Protein AF-0000000066893709 (afdb_homodimer)

Foldseek 3Di:
DQPPVLLFQDPVLLVVLVVVLVVLVLLLCQLQVPPCCPPPHVNVVVNVLLNLLCLFQVLSVDNPRPLSNVVSVVSVVLSVLSVVLNVCRPPNSLVSLVSSLVSLVVLQVSLVVVVVCQPCHDPPDDHRGNPPDDPVSCCPSPVVVSVCSNVVSVVSNVVSVCVNVDPPSVD/DLPPVLLFQDPVLLVVLVVVLVVLVLLLCQLQVPPQCPPPHVNVVVNVLLNLLCLFQVLSNDNPRPLSNVVSVVSVVLSVLSVVLSVCRPPNSLVSLVSLLVSLVVLQVSLVVVVVCQPCHDPPDDHRGNPPDDPVSCCVSPVVVSVCSNVVSVVSNVVSVCVNVDPPSVD

Secondary structure (DSSP, 8-state):
---GGGTSPPHHHHHHHHHHHHHHHHHHHHHHSTTTTSTTSTTTTTTHHHHHHHTTBHHHH-TT-HHHHHHHHHHHHHHHHHHHHHHHTTT-HHHHHHHHHHHHHHHHHHHHHHHHTTSSPPTTPPP-B-TT--HHHIIIIIIHHHHHHHHHHHHHHHHHHHHHH-GGGG-/---GGGTSPPHHHHHHHHHHHHHHHHHHHHHHSTTTTSTTSTTTTTTHHHHHHHTTBHHHH-TT-HHHHHHHHHHHHHHHHHHHHHHHTTT-HHHHHHHHHHHHHHHHHHHHHHHHTTSSPPTTPPP-B-TT--HHHIIIIIIHHHHHHHHHHHHHHHHHHHHHH-SGGG-

Nearest PDB structures (foldseek):
  6wvf-assembly1_A  TM=4.521E-01  e=4.539E+00  Aequorea victoria
  4wpc-assembly1_A  TM=2.986E-01  e=6.704E+00  Saccharomyces cerevisiae S288C

Structure (mmCIF, N/CA/C/O backbone):
data_AF-0000000066893709-model_v1
#
loop_
_entity.id
_entity.type
_entity.pdbx_description
1 polymer 'EXPERA domain-containing protein'
#
loop_
_atom_site.group_PDB
_atom_site.id
_atom_site.type_symbol
_atom_site.label_atom_id
_atom_site.label_alt_id
_atom_site.label_comp_id
_atom_site.label_asym_id
_atom_site.label_entity_id
_atom_site.label_seq_id
_atom_site.pdbx_PDB_ins_code
_atom_site.Cartn_x
_atom_site.Cartn_y
_atom_site.Cartn_z
_atom_site.occupancy
_atom_site.B_iso_or_equiv
_atom_site.auth_seq_id
_atom_site.auth_comp_id
_atom_site.auth_asym_id
_atom_site.auth_atom_id
_atom_site.pdbx_PDB_model_num
ATOM 1 N N . MET A 1 1 ? 13.742 34.656 20.625 1 26.11 1 MET A N 1
ATOM 2 C CA . MET A 1 1 ? 14.453 33.688 19.812 1 26.11 1 MET A CA 1
ATOM 3 C C . MET A 1 1 ? 13.594 32.438 19.578 1 26.11 1 MET A C 1
ATOM 5 O O . MET A 1 1 ? 13.5 31.578 20.438 1 26.11 1 MET A O 1
ATOM 9 N N . HIS A 1 2 ? 12.391 32.406 19.234 1 35.28 2 HIS A N 1
ATOM 10 C CA . HIS A 1 2 ? 11.352 31.422 18.953 1 35.28 2 HIS A CA 1
ATOM 11 C C . HIS A 1 2 ? 11.914 30.25 18.172 1 35.28 2 HIS A C 1
ATOM 13 O O . HIS A 1 2 ? 12.641 30.438 17.188 1 35.28 2 HIS A O 1
ATOM 19 N N . ASN A 1 3 ? 12.203 29.078 18.75 1 36.94 3 ASN A N 1
ATOM 20 C CA . ASN A 1 3 ? 13.102 27.984 18.422 1 36.94 3 ASN A CA 1
ATOM 21 C C . ASN A 1 3 ? 12.914 27.547 16.969 1 36.94 3 ASN A C 1
ATOM 23 O O . ASN A 1 3 ? 11.914 26.922 16.625 1 36.94 3 ASN A O 1
ATOM 27 N N . GLN A 1 4 ? 13.289 28.25 15.961 1 43.28 4 GLN A N 1
ATOM 28 C CA . GLN A 1 4 ? 13.523 28.031 14.539 1 43.28 4 GLN A CA 1
ATOM 29 C C . GLN A 1 4 ? 13.766 26.547 14.242 1 43.28 4 GLN A C 1
ATOM 31 O O . GLN A 1 4 ? 13.648 26.109 13.094 1 43.28 4 GLN A O 1
ATOM 36 N N . ASN A 1 5 ? 14.414 25.875 15.133 1 47.09 5 ASN A N 1
ATOM 37 C CA . ASN A 1 5 ? 14.859 24.484 15.062 1 47.09 5 ASN A CA 1
ATOM 38 C C . ASN A 1 5 ? 13.688 23.531 14.883 1 47.09 5 ASN A C 1
ATOM 40 O O . ASN A 1 5 ? 13.836 22.453 14.289 1 47.09 5 ASN A O 1
ATOM 44 N N . ASN A 1 6 ? 12.469 23.906 15.516 1 53.34 6 ASN A N 1
ATOM 45 C CA . ASN A 1 6 ? 11.281 23.062 15.508 1 53.34 6 ASN A CA 1
ATOM 46 C C . ASN A 1 6 ? 10.594 23.062 14.141 1 53.34 6 ASN A C 1
ATOM 48 O O . ASN A 1 6 ? 9.711 22.25 13.883 1 53.34 6 ASN A O 1
ATOM 52 N N . LEU A 1 7 ? 10.93 24.031 13.281 1 61.47 7 LEU A N 1
ATOM 53 C CA . LEU A 1 7 ? 10.25 24.203 12 1 61.47 7 LEU A CA 1
ATOM 54 C C . LEU A 1 7 ? 10.875 23.312 10.93 1 61.47 7 LEU A C 1
ATOM 56 O O . LEU A 1 7 ? 10.195 22.875 10.008 1 61.47 7 LEU A O 1
ATOM 60 N N . SER A 1 8 ? 12.094 22.953 11.266 1 81 8 SER A N 1
ATOM 61 C CA . SER A 1 8 ? 12.781 22.219 10.203 1 81 8 SER A CA 1
ATOM 62 C C . SER A 1 8 ? 12.617 20.719 10.383 1 81 8 SER A C 1
ATOM 64 O O . SER A 1 8 ? 12.336 20.25 11.484 1 81 8 SER A O 1
ATOM 66 N N . MET A 1 9 ? 12.586 19.969 9.305 1 91.94 9 MET A N 1
ATOM 67 C CA . MET A 1 9 ? 12.578 18.516 9.32 1 91.94 9 MET A CA 1
ATOM 68 C C . MET A 1 9 ? 13.758 17.969 10.117 1 91.94 9 MET A C 1
ATOM 70 O O . MET A 1 9 ? 14.906 18.375 9.898 1 91.94 9 MET A O 1
ATOM 74 N N . PRO A 1 10 ? 13.453 17.172 11.156 1 94.5 10 PRO A N 1
ATOM 75 C CA . PRO A 1 10 ? 14.555 16.578 11.914 1 94.5 10 PRO A CA 1
ATOM 76 C C . PRO A 1 10 ? 15.625 15.953 11.016 1 94.5 10 PRO A C 1
ATOM 78 O O . PRO A 1 10 ? 15.305 15.367 9.984 1 94.5 10 PRO A O 1
ATOM 81 N N . ARG A 1 11 ? 16.828 16.047 11.5 1 95.88 11 ARG A N 1
ATOM 82 C CA . ARG A 1 11 ? 17.969 15.617 10.695 1 95.88 11 ARG A CA 1
ATOM 83 C C . ARG A 1 11 ? 17.906 14.117 10.43 1 95.88 11 ARG A C 1
ATOM 85 O O . ARG A 1 11 ? 18.25 13.664 9.336 1 95.88 11 ARG A O 1
ATOM 92 N N . TRP A 1 12 ? 17.578 13.32 11.375 1 97.88 12 TRP A N 1
ATOM 93 C CA . TRP A 1 12 ? 17.578 11.867 11.203 1 97.88 12 TRP A CA 1
ATOM 94 C C . TRP A 1 12 ? 16.562 11.453 10.148 1 97.88 12 TRP A C 1
ATOM 96 O O . TRP A 1 12 ? 16.766 10.477 9.422 1 97.88 12 TRP A O 1
ATOM 106 N N . ILE A 1 13 ? 15.5 12.195 10.062 1 98.5 13 ILE A N 1
ATOM 107 C CA . ILE A 1 13 ? 14.484 11.914 9.055 1 98.5 13 ILE A CA 1
ATOM 108 C C . ILE A 1 13 ? 15.023 12.273 7.668 1 98.5 13 ILE A C 1
ATOM 110 O O . ILE A 1 13 ? 14.82 11.531 6.703 1 98.5 13 ILE A O 1
ATOM 114 N N . GLN A 1 14 ? 15.688 13.391 7.598 1 98.19 14 GLN A N 1
ATOM 115 C CA . GLN A 1 14 ? 16.297 13.773 6.328 1 98.19 14 GLN A CA 1
ATOM 116 C C . GLN A 1 14 ? 17.297 12.719 5.863 1 98.19 14 GLN A C 1
ATOM 118 O O . GLN A 1 14 ? 17.328 12.352 4.688 1 98.19 14 GLN A O 1
ATOM 123 N N . ASN A 1 15 ? 18.094 12.273 6.777 1 98.44 15 ASN A N 1
ATOM 124 C CA . ASN A 1 15 ? 19.062 11.242 6.441 1 98.44 15 ASN A CA 1
ATOM 125 C C . ASN A 1 15 ? 18.375 9.945 6.027 1 98.44 15 ASN A C 1
ATOM 127 O O . ASN A 1 15 ? 18.828 9.266 5.098 1 98.44 15 ASN A O 1
ATOM 131 N N . TRP A 1 16 ? 17.344 9.609 6.688 1 98.56 16 TRP A N 1
ATOM 132 C CA . TRP A 1 16 ? 16.578 8.43 6.312 1 98.56 16 TRP A CA 1
ATOM 133 C C . TRP A 1 16 ? 16.062 8.547 4.883 1 98.56 16 TRP A C 1
ATOM 135 O O . TRP A 1 16 ? 16.141 7.598 4.105 1 98.56 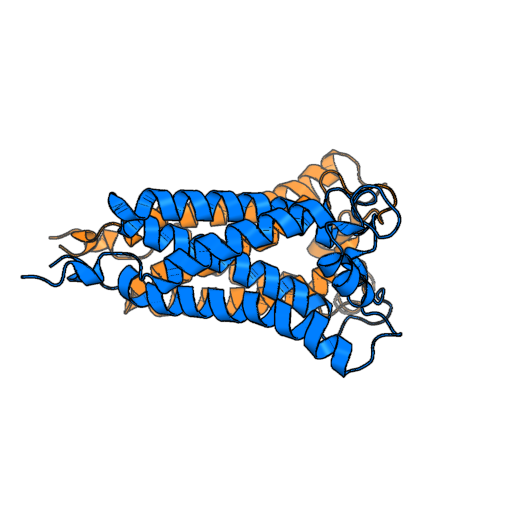16 TRP A O 1
ATOM 145 N N . LEU A 1 17 ? 15.516 9.711 4.535 1 98.62 17 LEU A N 1
ATOM 146 C CA . LEU A 1 17 ? 14.984 9.922 3.193 1 98.62 17 LEU A CA 1
ATOM 147 C C . LEU A 1 17 ? 16.078 9.758 2.146 1 98.62 17 LEU A C 1
ATOM 149 O O . LEU A 1 17 ? 15.852 9.172 1.087 1 98.62 17 LEU A O 1
ATOM 153 N N . LYS A 1 18 ? 17.25 10.234 2.473 1 98.56 18 LYS A N 1
ATOM 154 C CA . LYS A 1 18 ? 18.359 10.094 1.538 1 98.56 18 LYS A CA 1
ATOM 155 C C . LYS A 1 18 ? 18.766 8.633 1.377 1 98.56 18 LYS A C 1
ATOM 157 O O . LYS A 1 18 ? 18.891 8.133 0.255 1 98.56 18 LYS A O 1
ATOM 162 N N . ILE A 1 19 ? 18.953 7.98 2.451 1 98.44 19 ILE A N 1
ATOM 163 C CA . ILE A 1 19 ? 19.422 6.598 2.459 1 98.44 19 ILE A CA 1
ATOM 164 C C . ILE A 1 19 ? 18.391 5.699 1.783 1 98.44 19 ILE A C 1
ATOM 166 O O . ILE A 1 19 ? 18.734 4.875 0.932 1 98.44 19 ILE A O 1
ATOM 170 N N . THR A 1 20 ? 17.156 5.852 2.139 1 98.19 20 THR A N 1
ATOM 171 C CA . THR A 1 20 ? 16.109 5 1.581 1 98.19 20 THR A CA 1
ATOM 172 C C . THR A 1 20 ? 15.953 5.25 0.085 1 98.19 20 THR A C 1
ATOM 174 O O . THR A 1 20 ? 15.633 4.336 -0.673 1 98.19 20 THR A O 1
ATOM 177 N N . THR A 1 21 ? 16.156 6.465 -0.338 1 98.62 21 THR A N 1
ATOM 178 C CA . THR A 1 21 ? 16.094 6.781 -1.76 1 98.62 21 THR A CA 1
ATOM 179 C C . THR A 1 21 ? 17.125 5.98 -2.547 1 98.62 21 THR A C 1
ATOM 181 O O . THR A 1 21 ? 16.797 5.348 -3.553 1 98.62 21 THR A O 1
ATOM 184 N N . VAL A 1 22 ? 18.297 5.91 -2.006 1 98.19 22 VAL A N 1
ATOM 185 C CA . VAL A 1 22 ? 19.375 5.195 -2.682 1 98.19 22 VAL A CA 1
ATOM 186 C C . VAL A 1 22 ? 19.094 3.693 -2.662 1 98.19 22 VAL A C 1
ATOM 188 O O . VAL A 1 22 ? 19.188 3.025 -3.695 1 98.19 22 VAL A O 1
ATOM 191 N N . ILE A 1 23 ? 18.719 3.191 -1.566 1 97.81 23 ILE A N 1
ATOM 192 C CA . ILE A 1 23 ? 18.469 1.761 -1.421 1 97.81 23 ILE A CA 1
ATOM 193 C C . ILE A 1 23 ? 17.297 1.346 -2.307 1 97.81 23 ILE A C 1
ATOM 195 O O . ILE A 1 23 ? 17.344 0.298 -2.957 1 97.81 23 ILE A O 1
ATOM 199 N N . CYS A 1 24 ? 16.266 2.162 -2.35 1 98 24 CYS A N 1
ATOM 200 C CA . CYS A 1 24 ? 15.094 1.834 -3.137 1 98 24 CYS A CA 1
ATOM 201 C C . CYS A 1 24 ? 15.391 1.906 -4.629 1 98 24 CYS A C 1
ATOM 203 O O . CYS A 1 24 ? 14.82 1.154 -5.418 1 98 24 CYS A O 1
ATOM 205 N N . ILE A 1 25 ? 16.297 2.773 -5.023 1 98.19 25 ILE A N 1
ATOM 206 C CA . ILE A 1 25 ? 16.734 2.799 -6.418 1 98.19 25 ILE A CA 1
ATOM 207 C C . ILE A 1 25 ? 17.375 1.461 -6.785 1 98.19 25 ILE A C 1
ATOM 209 O O . ILE A 1 25 ? 17.062 0.887 -7.832 1 98.19 25 ILE A O 1
ATOM 213 N N . LEU A 1 26 ? 18.172 0.944 -5.926 1 97.69 26 LEU A N 1
ATOM 214 C CA . LEU A 1 26 ? 18.828 -0.334 -6.164 1 97.69 26 LEU A CA 1
ATOM 215 C C . LEU A 1 26 ? 17.828 -1.48 -6.137 1 97.69 26 LEU A C 1
ATOM 217 O O . LEU A 1 26 ? 17.906 -2.408 -6.941 1 97.69 26 LEU A O 1
ATOM 221 N N . ASP A 1 27 ? 16.922 -1.371 -5.27 1 97.69 27 ASP A N 1
ATOM 222 C CA . ASP A 1 27 ? 15.898 -2.4 -5.16 1 97.69 27 ASP A CA 1
ATOM 223 C C . ASP A 1 27 ? 15.039 -2.457 -6.422 1 97.69 27 ASP A C 1
ATOM 225 O O . ASP A 1 27 ? 14.773 -3.537 -6.953 1 97.69 27 ASP A O 1
ATOM 229 N N . VAL A 1 28 ? 14.656 -1.285 -6.863 1 97.56 28 VAL A N 1
ATOM 230 C CA . VAL A 1 28 ? 13.859 -1.195 -8.086 1 97.56 28 VAL A CA 1
ATOM 231 C C . VAL A 1 28 ? 14.656 -1.743 -9.266 1 97.56 28 VAL A C 1
ATOM 233 O O . VAL A 1 28 ? 14.133 -2.508 -10.078 1 97.56 28 VAL A O 1
ATOM 236 N N . GLY A 1 29 ? 15.914 -1.378 -9.359 1 97 29 GLY A N 1
ATOM 237 C CA . GLY A 1 29 ? 16.766 -1.914 -10.414 1 97 29 GLY A CA 1
ATOM 238 C C . GLY A 1 29 ? 16.844 -3.43 -10.406 1 97 29 GLY A C 1
ATOM 239 O O . GLY A 1 29 ? 16.719 -4.066 -11.453 1 97 29 GLY A O 1
ATOM 240 N N . TYR A 1 30 ? 16.938 -3.971 -9.25 1 97.56 30 TYR A N 1
ATOM 241 C CA . TYR A 1 30 ? 17.062 -5.422 -9.141 1 97.56 30 TYR A CA 1
ATOM 242 C C . TYR A 1 30 ? 15.789 -6.105 -9.641 1 97.56 30 TYR A C 1
ATOM 244 O O . TYR A 1 30 ? 15.859 -7.016 -10.469 1 97.56 30 TYR A O 1
ATOM 252 N N . THR A 1 31 ? 14.641 -5.66 -9.188 1 95.69 31 THR A N 1
ATOM 253 C CA . THR A 1 31 ? 13.398 -6.375 -9.438 1 95.69 31 THR A CA 1
ATOM 254 C C . THR A 1 31 ? 12.898 -6.109 -10.859 1 95.69 31 THR A C 1
ATOM 256 O O . THR A 1 31 ? 12.297 -6.988 -11.484 1 95.69 31 THR A O 1
ATOM 259 N N . MET A 1 32 ? 13.188 -4.973 -11.453 1 93.81 32 MET A N 1
ATOM 260 C CA . MET A 1 32 ? 12.578 -4.621 -12.734 1 93.81 32 MET A CA 1
ATOM 261 C C . MET A 1 32 ? 13.508 -4.98 -13.898 1 93.81 32 MET A C 1
ATOM 263 O O . MET A 1 32 ? 13.07 -5.062 -15.047 1 93.81 32 MET A O 1
ATOM 267 N N . LEU A 1 33 ? 14.789 -5.234 -13.617 1 95.06 33 LEU A N 1
ATOM 268 C CA . LEU A 1 33 ? 15.727 -5.543 -14.688 1 95.06 33 LEU A CA 1
ATOM 269 C C . LEU A 1 33 ? 16.062 -7.031 -14.703 1 95.06 33 LEU A C 1
ATOM 271 O O . LEU A 1 33 ? 16.969 -7.457 -15.414 1 95.06 33 LEU A O 1
ATOM 275 N N . ARG A 1 34 ? 15.391 -7.836 -13.953 1 95.19 34 ARG A N 1
ATOM 276 C CA . ARG A 1 34 ? 15.578 -9.281 -14.031 1 95.19 34 ARG A CA 1
ATOM 277 C C . ARG A 1 34 ? 15.344 -9.789 -15.453 1 95.19 34 ARG A C 1
ATOM 279 O O . ARG A 1 34 ? 14.516 -9.242 -16.188 1 95.19 34 ARG A O 1
ATOM 286 N N . PRO A 1 35 ? 16.047 -10.695 -15.906 1 95.56 35 PRO A N 1
ATOM 287 C CA . PRO A 1 35 ? 17 -11.555 -15.195 1 95.56 35 PRO A CA 1
ATOM 288 C C . PRO A 1 35 ? 18.422 -11.008 -15.234 1 95.56 35 PRO A C 1
ATOM 290 O O . PRO A 1 35 ? 19.344 -11.664 -14.75 1 95.56 35 PRO A O 1
ATOM 293 N N . TYR A 1 36 ? 18.641 -9.836 -15.766 1 96.94 36 TYR A N 1
ATOM 294 C CA . TYR A 1 36 ? 20 -9.297 -15.914 1 96.94 36 TYR A CA 1
ATOM 295 C C . TYR A 1 36 ? 20.672 -9.125 -14.555 1 96.94 36 TYR A C 1
ATOM 297 O O . TYR A 1 36 ? 21.891 -9.148 -14.461 1 96.94 36 TYR A O 1
ATOM 305 N N . THR A 1 37 ? 19.875 -9.016 -13.477 1 97.5 37 THR A N 1
ATOM 306 C CA . THR A 1 37 ? 20.406 -8.734 -12.148 1 97.5 37 THR A CA 1
ATOM 307 C C . THR A 1 37 ? 20.594 -10.023 -11.359 1 97.5 37 THR A C 1
ATOM 309 O O . THR A 1 37 ? 21.188 -10.016 -10.281 1 97.5 37 THR A O 1
ATOM 312 N N . LEU A 1 38 ? 20.094 -11.109 -11.867 1 97.69 38 LEU A N 1
ATOM 313 C CA . LEU A 1 38 ? 20.203 -12.383 -11.172 1 97.69 38 LEU A CA 1
ATOM 314 C C . LEU A 1 38 ? 21.625 -12.93 -11.273 1 97.69 38 LEU A C 1
ATOM 316 O O . LEU A 1 38 ? 22.391 -12.523 -12.148 1 97.69 38 LEU A O 1
ATOM 320 N N . ARG A 1 39 ? 21.906 -13.852 -10.367 1 95.62 39 ARG A N 1
ATOM 321 C CA . ARG A 1 39 ? 23.25 -14.453 -10.367 1 95.62 39 ARG A CA 1
ATOM 322 C C . ARG A 1 39 ? 23.547 -15.094 -11.719 1 95.62 39 ARG A C 1
ATOM 324 O O . ARG A 1 39 ? 22.703 -15.75 -12.312 1 95.62 39 ARG A O 1
ATOM 331 N N . GLY A 1 40 ? 24.828 -14.867 -12.133 1 94.94 40 GLY A N 1
ATOM 332 C CA . GLY A 1 40 ? 25.25 -15.477 -13.383 1 94.94 40 GLY A CA 1
ATOM 333 C C . GLY A 1 40 ? 24.984 -14.602 -14.594 1 94.94 40 GLY A C 1
ATOM 334 O O . GLY A 1 40 ? 25.453 -14.898 -15.695 1 94.94 40 GLY A O 1
ATOM 335 N N . ASN A 1 41 ? 24.203 -13.523 -14.438 1 96.81 41 ASN A N 1
ATOM 336 C CA . ASN A 1 41 ? 23.922 -12.625 -15.539 1 96.81 41 ASN A CA 1
ATOM 337 C C . ASN A 1 41 ? 24.75 -11.344 -15.461 1 96.81 41 ASN A C 1
ATOM 339 O O . ASN A 1 41 ? 25.609 -11.219 -14.594 1 96.81 41 ASN A O 1
ATOM 343 N N . THR A 1 42 ? 24.594 -10.445 -16.297 1 96 42 THR A N 1
ATOM 344 C CA . THR A 1 42 ? 25.453 -9.289 -16.547 1 96 42 THR A CA 1
ATOM 345 C C . THR A 1 42 ? 25.625 -8.453 -15.289 1 96 42 THR A C 1
ATOM 347 O O . THR A 1 42 ? 26.719 -7.977 -14.992 1 96 42 THR A O 1
ATOM 350 N N . LEU A 1 43 ? 24.516 -8.305 -14.516 1 96.75 43 LEU A N 1
ATOM 351 C CA . LEU A 1 43 ? 24.562 -7.41 -13.367 1 96.75 43 LEU A CA 1
ATOM 352 C C . LEU A 1 43 ? 24.516 -8.203 -12.062 1 96.75 43 LEU A C 1
ATOM 354 O O . LEU A 1 43 ? 24.328 -7.625 -10.984 1 96.75 43 LEU A O 1
ATOM 358 N N . GLY A 1 44 ? 24.672 -9.508 -12.109 1 96.12 44 GLY A N 1
ATOM 359 C CA . GLY A 1 44 ? 24.531 -10.391 -10.961 1 96.12 44 GLY A CA 1
ATOM 360 C C . GLY A 1 44 ? 25.484 -10.055 -9.828 1 96.12 44 GLY A C 1
ATOM 361 O O . GLY A 1 44 ? 25.078 -10.039 -8.664 1 96.12 44 GLY A O 1
ATOM 362 N N . LYS A 1 45 ? 26.672 -9.695 -10.164 1 95.06 45 LYS A N 1
ATOM 363 C CA . LYS A 1 45 ? 27.688 -9.414 -9.156 1 95.06 45 LYS A CA 1
ATOM 364 C C . LYS A 1 45 ? 27.406 -8.094 -8.445 1 95.06 45 LYS A C 1
ATOM 366 O O . LYS A 1 45 ? 27.625 -7.984 -7.234 1 95.06 45 LYS A O 1
ATOM 371 N N . ILE A 1 46 ? 26.906 -7.203 -9.172 1 96 46 ILE A N 1
ATOM 372 C CA . ILE A 1 46 ? 26.594 -5.895 -8.617 1 96 46 ILE A CA 1
ATOM 373 C C . ILE A 1 46 ? 25.453 -6.023 -7.602 1 96 46 ILE A C 1
ATOM 375 O O . ILE A 1 46 ? 25.453 -5.344 -6.57 1 96 46 ILE A O 1
ATOM 379 N N . TYR A 1 47 ? 24.578 -6.961 -7.852 1 97.75 47 TYR A N 1
ATOM 380 C CA . TYR A 1 47 ? 23.391 -7.105 -7.02 1 97.75 47 TYR A CA 1
ATOM 381 C C . TYR A 1 47 ? 23.484 -8.359 -6.156 1 97.75 47 TYR A C 1
ATOM 383 O O . TYR A 1 47 ? 22.469 -9.031 -5.922 1 97.75 47 TYR A O 1
ATOM 391 N N . GLU A 1 48 ? 24.656 -8.602 -5.691 1 96.75 48 GLU A N 1
ATOM 392 C CA . GLU A 1 48 ? 24.844 -9.844 -4.945 1 96.75 48 GLU A CA 1
ATOM 393 C C . GLU A 1 48 ? 24.062 -9.828 -3.641 1 96.75 48 GLU A C 1
ATOM 395 O O . GLU A 1 48 ? 23.531 -10.859 -3.225 1 96.75 48 GLU A O 1
ATOM 400 N N . LEU A 1 49 ? 23.984 -8.703 -3.031 1 95.56 49 LEU A N 1
ATOM 401 C CA . LEU A 1 49 ? 23.219 -8.609 -1.793 1 95.56 49 LEU A CA 1
ATOM 402 C C . LEU A 1 49 ? 21.75 -8.93 -2.041 1 95.56 49 LEU A C 1
ATOM 404 O O . LEU A 1 49 ? 21.125 -9.633 -1.245 1 95.56 49 LEU A O 1
ATOM 408 N N . TRP A 1 50 ? 21.188 -8.477 -3.129 1 97.12 50 TRP A N 1
ATOM 409 C CA . TRP A 1 50 ? 19.797 -8.742 -3.482 1 97.12 50 TRP A CA 1
ATOM 410 C C . TRP A 1 50 ? 19.609 -10.195 -3.92 1 97.12 50 TRP A C 1
ATOM 412 O O . TRP A 1 50 ? 18.531 -10.773 -3.738 1 97.12 50 TRP A O 1
ATOM 422 N N . ASN A 1 51 ? 20.688 -10.742 -4.477 1 97.5 51 ASN A N 1
ATOM 423 C CA . ASN A 1 51 ? 20.609 -12.156 -4.82 1 97.5 51 ASN A CA 1
ATOM 424 C C . ASN A 1 51 ? 20.594 -13.039 -3.576 1 97.5 51 ASN A C 1
ATOM 426 O O . ASN A 1 51 ? 19.891 -14.047 -3.543 1 97.5 51 ASN A O 1
ATOM 430 N N . ILE A 1 52 ? 21.375 -12.625 -2.604 1 96 52 ILE A N 1
ATOM 431 C CA . ILE A 1 52 ? 21.312 -13.328 -1.324 1 96 52 ILE A CA 1
ATOM 432 C C . ILE A 1 52 ? 19.906 -13.219 -0.738 1 96 52 ILE A C 1
ATOM 434 O O . ILE A 1 52 ? 19.359 -14.203 -0.245 1 96 52 ILE A O 1
ATOM 438 N N . TYR A 1 53 ? 19.328 -12.102 -0.851 1 96.81 53 TYR A N 1
ATOM 439 C CA . TYR A 1 53 ? 17.953 -11.898 -0.403 1 96.81 53 TYR A CA 1
ATOM 440 C C . TYR A 1 53 ? 16.984 -12.766 -1.202 1 96.81 53 TYR A C 1
ATOM 442 O O . TYR A 1 53 ? 16.078 -13.367 -0.637 1 96.81 53 TYR A O 1
ATOM 450 N N . GLY A 1 54 ? 17.234 -12.883 -2.475 1 96.5 54 GLY A N 1
ATOM 451 C CA . GLY A 1 54 ? 16.391 -13.68 -3.361 1 96.5 54 GLY A CA 1
ATOM 452 C C . GLY A 1 54 ? 16.5 -15.164 -3.092 1 96.5 54 GLY A C 1
ATOM 453 O O . GLY A 1 54 ? 15.609 -15.93 -3.49 1 96.5 54 GLY A O 1
ATOM 454 N N . ASP A 1 55 ? 17.547 -15.586 -2.369 1 95.62 55 ASP A N 1
ATOM 455 C CA . ASP A 1 55 ? 17.688 -16.984 -1.983 1 95.62 55 ASP A CA 1
ATOM 456 C C . ASP A 1 55 ? 16.672 -17.359 -0.912 1 95.62 55 ASP A C 1
ATOM 458 O O . ASP A 1 55 ? 16.359 -18.547 -0.732 1 95.62 55 ASP A O 1
ATOM 462 N N . VAL A 1 56 ? 16.203 -16.359 -0.275 1 96.88 56 VAL A N 1
ATOM 463 C CA . VAL A 1 56 ? 15.266 -16.578 0.819 1 96.88 56 VAL A CA 1
ATOM 464 C C . VAL A 1 56 ? 13.859 -16.172 0.387 1 96.88 56 VAL A C 1
ATOM 466 O O . VAL A 1 56 ? 12.914 -16.953 0.502 1 96.88 56 VAL A O 1
ATOM 469 N N . ASP A 1 57 ? 13.758 -14.977 -0.132 1 97.38 57 ASP A N 1
ATOM 470 C CA . ASP A 1 57 ? 12.516 -14.484 -0.716 1 97.38 57 ASP A CA 1
ATOM 471 C C . ASP A 1 57 ? 12.461 -14.773 -2.213 1 97.38 57 ASP A C 1
ATOM 473 O O . ASP A 1 57 ? 12.93 -13.977 -3.027 1 97.38 57 ASP A O 1
ATOM 477 N N . LEU A 1 58 ? 11.781 -15.781 -2.537 1 96.44 58 LEU A N 1
ATOM 478 C CA . LEU A 1 58 ? 11.797 -16.297 -3.898 1 96.44 58 LEU A CA 1
ATOM 479 C C . LEU A 1 58 ? 11.094 -15.352 -4.855 1 96.44 58 LEU A C 1
ATOM 481 O O . LEU A 1 58 ? 11.266 -15.438 -6.074 1 96.44 58 LEU A O 1
ATOM 485 N N . ARG A 1 59 ? 10.289 -14.453 -4.297 1 95.75 59 ARG A N 1
ATOM 486 C CA . ARG A 1 59 ? 9.656 -13.461 -5.16 1 95.75 59 ARG A CA 1
ATOM 487 C C . ARG A 1 59 ? 10.703 -12.617 -5.883 1 95.75 59 ARG A C 1
ATOM 489 O O . ARG A 1 59 ? 10.508 -12.242 -7.039 1 95.75 59 ARG A O 1
ATOM 496 N N . TYR A 1 60 ? 11.742 -12.352 -5.172 1 96.25 60 TYR A N 1
ATOM 497 C CA . TYR A 1 60 ? 12.789 -11.492 -5.715 1 96.25 60 TYR A CA 1
ATOM 498 C C . TYR A 1 60 ? 13.555 -12.211 -6.82 1 96.25 60 TYR A C 1
ATOM 500 O O . TYR A 1 60 ? 14.031 -11.57 -7.766 1 96.25 60 TYR A O 1
ATOM 508 N N . ALA A 1 61 ? 13.633 -13.5 -6.742 1 95.19 61 ALA A N 1
ATOM 509 C CA . ALA A 1 61 ? 14.414 -14.266 -7.711 1 95.19 61 ALA A CA 1
ATOM 510 C C . ALA A 1 61 ? 13.555 -14.688 -8.898 1 95.19 61 ALA A C 1
ATOM 512 O O . ALA A 1 61 ? 14.078 -15.102 -9.938 1 95.19 61 ALA A O 1
ATOM 513 N N . THR A 1 62 ? 12.258 -14.578 -8.719 1 94.94 62 THR A N 1
ATOM 514 C CA . THR A 1 62 ? 11.336 -15.047 -9.75 1 94.94 62 THR A CA 1
ATOM 515 C C . THR A 1 62 ? 11.039 -13.938 -10.758 1 94.94 62 THR A C 1
ATOM 517 O O . THR A 1 62 ? 10.422 -12.93 -10.406 1 94.94 62 THR A O 1
ATOM 520 N N . THR A 1 63 ? 11.352 -14.133 -11.961 1 94.75 63 THR A N 1
ATOM 521 C CA . THR A 1 63 ? 11.227 -13.117 -13 1 94.75 63 THR A CA 1
ATOM 522 C C . THR A 1 63 ? 9.766 -12.844 -13.32 1 94.75 63 THR A C 1
ATOM 524 O O . THR A 1 63 ? 9.406 -11.75 -13.766 1 94.75 63 THR A O 1
ATOM 527 N N . SER A 1 64 ? 8.914 -13.789 -13.047 1 94.88 64 SER A N 1
ATOM 528 C CA . SER A 1 64 ? 7.504 -13.656 -13.414 1 94.88 64 SER A CA 1
ATOM 529 C C . SER A 1 64 ? 6.664 -13.219 -12.227 1 94.88 64 SER A C 1
ATOM 531 O O . SER A 1 64 ? 5.434 -13.219 -12.289 1 94.88 64 SER A O 1
ATOM 533 N N . ASP A 1 65 ? 7.367 -12.844 -11.172 1 95.19 65 ASP A N 1
ATOM 534 C CA . ASP A 1 65 ? 6.609 -12.422 -10 1 95.19 65 ASP A CA 1
ATOM 535 C C . ASP A 1 65 ? 5.949 -11.062 -10.227 1 95.19 65 ASP A C 1
ATOM 537 O O . ASP A 1 65 ? 6.633 -10.07 -10.453 1 95.19 65 ASP A O 1
ATOM 541 N N . ILE A 1 66 ? 4.695 -10.984 -10.055 1 94.44 66 ILE A N 1
ATOM 542 C CA . ILE A 1 66 ? 3.912 -9.797 -10.375 1 94.44 66 ILE A CA 1
ATOM 543 C C . ILE A 1 66 ? 3.992 -8.797 -9.234 1 94.44 66 ILE A C 1
ATOM 545 O O . ILE A 1 66 ? 3.986 -7.582 -9.453 1 94.44 66 ILE A O 1
ATOM 549 N N . VAL A 1 67 ? 4.121 -9.289 -8.023 1 96.5 67 VAL A N 1
ATOM 550 C CA . VAL A 1 67 ? 4.074 -8.438 -6.84 1 96.5 67 VAL A CA 1
ATOM 551 C C . VAL A 1 67 ? 5.328 -7.566 -6.777 1 96.5 67 VAL A C 1
ATOM 553 O O . VAL A 1 67 ? 5.238 -6.352 -6.594 1 96.5 67 VAL A O 1
ATOM 556 N N . THR A 1 68 ? 6.484 -8.141 -6.992 1 96.5 68 THR A N 1
ATOM 557 C CA . THR A 1 68 ? 7.727 -7.375 -6.895 1 96.5 68 THR A CA 1
ATOM 558 C C . THR A 1 68 ? 7.855 -6.402 -8.062 1 96.5 68 THR A C 1
ATOM 560 O O . THR A 1 68 ? 8.422 -5.316 -7.91 1 96.5 68 THR A O 1
ATOM 563 N N . MET A 1 69 ? 7.34 -6.793 -9.188 1 95.69 69 MET A N 1
ATOM 564 C CA . MET A 1 69 ? 7.32 -5.844 -10.297 1 95.69 69 MET A CA 1
ATOM 565 C C . MET A 1 69 ? 6.445 -4.641 -9.969 1 95.69 69 MET A C 1
ATOM 567 O O . MET A 1 69 ? 6.848 -3.498 -10.18 1 95.69 69 MET A O 1
ATOM 571 N N . ALA A 1 70 ? 5.258 -4.934 -9.438 1 97.19 70 ALA A N 1
ATOM 572 C CA . ALA A 1 70 ? 4.332 -3.859 -9.094 1 97.19 70 ALA A CA 1
ATOM 573 C C . ALA A 1 70 ? 4.898 -2.98 -7.98 1 97.19 70 ALA A C 1
ATOM 575 O O . ALA A 1 70 ? 4.84 -1.752 -8.062 1 97.19 70 ALA A O 1
ATOM 576 N N . THR A 1 71 ? 5.453 -3.594 -6.918 1 97.62 71 THR A N 1
ATOM 577 C CA . THR A 1 71 ? 6.023 -2.83 -5.812 1 97.62 71 THR A CA 1
ATOM 578 C C . THR A 1 71 ? 7.211 -1.997 -6.285 1 97.62 71 THR A C 1
ATOM 580 O O . THR A 1 71 ? 7.426 -0.882 -5.805 1 97.62 71 THR A O 1
ATOM 583 N N . GLY A 1 72 ? 7.984 -2.533 -7.238 1 97.38 72 GLY A N 1
ATOM 584 C CA . GLY A 1 72 ? 9.078 -1.765 -7.805 1 97.38 72 GLY A CA 1
ATOM 585 C C . GLY A 1 72 ? 8.625 -0.497 -8.5 1 97.38 72 GLY A C 1
ATOM 586 O O . GLY A 1 72 ? 9.227 0.564 -8.328 1 97.38 72 GLY A O 1
ATOM 587 N N . ARG A 1 73 ? 7.613 -0.601 -9.227 1 97.38 73 ARG A N 1
ATOM 588 C CA . ARG A 1 73 ? 7.074 0.56 -9.922 1 97.38 73 ARG A CA 1
ATOM 589 C C . ARG A 1 73 ? 6.57 1.61 -8.938 1 97.38 73 ARG A C 1
ATOM 591 O O . ARG A 1 73 ? 6.77 2.809 -9.148 1 97.38 73 ARG A O 1
ATOM 598 N N . LEU A 1 74 ? 5.922 1.162 -7.902 1 98.5 74 LEU A N 1
ATOM 599 C CA . LEU A 1 74 ? 5.426 2.096 -6.895 1 98.5 74 LEU A CA 1
ATOM 600 C C . LEU A 1 74 ? 6.578 2.752 -6.145 1 98.5 74 LEU A C 1
ATOM 602 O O . LEU A 1 74 ? 6.488 3.918 -5.754 1 98.5 74 LEU A O 1
ATOM 606 N N . MET A 1 75 ? 7.676 1.997 -5.996 1 98.56 75 MET A N 1
ATOM 607 C CA . MET A 1 75 ? 8.844 2.549 -5.312 1 98.56 75 MET A CA 1
ATOM 608 C C . MET A 1 75 ? 9.406 3.742 -6.078 1 98.56 75 MET A C 1
ATOM 610 O O . MET A 1 75 ? 9.977 4.656 -5.477 1 98.56 75 MET A O 1
ATOM 614 N N . ILE A 1 76 ? 9.188 3.766 -7.363 1 98.62 76 ILE A N 1
ATOM 615 C CA . ILE A 1 76 ? 9.656 4.898 -8.156 1 98.62 76 ILE A CA 1
ATOM 616 C C . ILE A 1 76 ? 8.945 6.172 -7.691 1 98.62 76 ILE A C 1
ATOM 618 O O . ILE A 1 76 ? 9.586 7.219 -7.535 1 98.62 76 ILE A O 1
ATOM 622 N N . ILE A 1 77 ? 7.695 6.043 -7.465 1 98.69 77 ILE A N 1
ATOM 623 C CA . ILE A 1 77 ? 6.918 7.184 -6.984 1 98.69 77 ILE A CA 1
ATOM 624 C C . ILE A 1 77 ? 7.398 7.586 -5.59 1 98.69 77 ILE A C 1
ATOM 626 O O . ILE A 1 77 ? 7.559 8.773 -5.301 1 98.69 77 ILE A O 1
ATOM 630 N N . GLU A 1 78 ? 7.672 6.637 -4.742 1 98.69 78 GLU A N 1
ATOM 631 C CA . GLU A 1 78 ? 8.18 6.906 -3.4 1 98.69 78 GLU A CA 1
ATOM 632 C C . GLU A 1 78 ? 9.523 7.633 -3.455 1 98.69 78 GLU A C 1
ATOM 634 O O . GLU A 1 78 ? 9.758 8.57 -2.688 1 98.69 78 GLU A O 1
ATOM 639 N N . ILE A 1 79 ? 10.359 7.207 -4.355 1 98.75 79 ILE A N 1
ATOM 640 C CA . ILE A 1 79 ? 11.664 7.82 -4.543 1 98.75 79 ILE A CA 1
ATOM 641 C C . ILE A 1 79 ? 11.5 9.289 -4.938 1 98.75 79 ILE A C 1
ATOM 643 O O . ILE A 1 79 ? 12.141 10.172 -4.367 1 98.75 79 ILE A O 1
ATOM 647 N N . ILE A 1 80 ? 10.664 9.508 -5.871 1 98.81 80 ILE A N 1
ATOM 648 C CA . ILE A 1 80 ? 10.406 10.867 -6.344 1 98.81 80 ILE A CA 1
ATOM 649 C C . ILE A 1 80 ? 9.875 11.719 -5.195 1 98.81 80 ILE A C 1
ATOM 651 O O . ILE A 1 80 ? 10.32 12.859 -5 1 98.81 80 ILE A O 1
ATOM 655 N N . LEU A 1 81 ? 8.992 11.195 -4.406 1 98.81 81 LEU A N 1
ATOM 656 C CA . LEU A 1 81 ? 8.422 11.922 -3.277 1 98.81 81 LEU A CA 1
ATOM 657 C C . LEU A 1 81 ? 9.492 12.234 -2.234 1 98.81 81 LEU A C 1
ATOM 659 O O . LEU A 1 81 ? 9.484 13.305 -1.633 1 98.81 81 LEU A O 1
ATOM 663 N N . ASN A 1 82 ? 10.367 11.266 -2.008 1 98.75 82 ASN A N 1
ATOM 664 C CA . ASN A 1 82 ? 11.469 11.516 -1.086 1 98.75 82 ASN A CA 1
ATOM 665 C C . ASN A 1 82 ? 12.312 12.703 -1.535 1 98.75 82 ASN A C 1
ATOM 667 O O . ASN A 1 82 ? 12.656 13.562 -0.726 1 98.75 82 ASN A O 1
ATOM 671 N N . ILE A 1 83 ? 12.609 12.727 -2.811 1 98.69 83 ILE A N 1
ATOM 672 C CA . ILE A 1 83 ? 13.438 13.789 -3.371 1 98.69 83 ILE A CA 1
ATOM 673 C C . ILE A 1 83 ? 12.703 15.125 -3.27 1 98.69 83 ILE A C 1
ATOM 675 O O . ILE A 1 83 ? 13.297 16.141 -2.895 1 98.69 83 ILE A O 1
ATOM 679 N N . ILE A 1 84 ? 11.445 15.125 -3.57 1 98.56 84 ILE A N 1
ATOM 680 C CA . ILE A 1 84 ? 10.633 16.328 -3.467 1 98.56 84 ILE A CA 1
ATOM 681 C C . ILE A 1 84 ? 10.617 16.828 -2.021 1 98.56 84 ILE A C 1
ATOM 683 O O . ILE A 1 84 ? 10.781 18.016 -1.763 1 98.56 84 ILE A O 1
ATOM 687 N N . ALA A 1 85 ? 10.43 15.906 -1.096 1 98.19 85 ALA A N 1
ATOM 688 C CA . ALA A 1 85 ? 10.406 16.281 0.316 1 98.19 85 ALA A CA 1
ATOM 689 C C . ALA A 1 85 ? 11.719 16.938 0.725 1 98.19 85 ALA A C 1
ATOM 691 O O . ALA A 1 85 ? 11.719 17.969 1.412 1 98.19 85 ALA A O 1
ATOM 692 N N . LEU A 1 86 ? 12.812 16.375 0.311 1 97.94 86 LEU A N 1
ATOM 693 C CA . LEU A 1 86 ? 14.125 16.922 0.638 1 97.94 86 LEU A CA 1
ATOM 694 C C . LEU A 1 86 ? 14.32 18.297 0.01 1 97.94 86 LEU A C 1
ATOM 696 O O . LEU A 1 86 ? 14.922 19.188 0.62 1 97.94 86 LEU A O 1
ATOM 700 N N . TYR A 1 87 ? 13.781 18.422 -1.159 1 97.25 87 TYR A N 1
ATOM 701 C CA . TYR A 1 87 ? 13.883 19.703 -1.846 1 97.25 87 TYR A CA 1
ATOM 702 C C . TYR A 1 87 ? 13.07 20.781 -1.129 1 97.25 87 TYR A C 1
ATOM 704 O O . TYR A 1 87 ? 13.477 21.953 -1.083 1 97.25 87 TYR A O 1
ATOM 712 N N . LEU A 1 88 ? 12.008 20.438 -0.552 1 96.56 88 LEU A N 1
ATOM 713 C CA . LEU A 1 88 ? 11.078 21.375 0.071 1 96.56 88 LEU A CA 1
ATOM 714 C C . LEU A 1 88 ? 11.547 21.766 1.472 1 96.56 88 LEU A C 1
ATOM 716 O O . LEU A 1 88 ? 11.062 22.734 2.053 1 96.56 88 LEU A O 1
ATOM 720 N N . CYS A 1 89 ? 12.508 21.094 2.051 1 93.38 89 CYS A N 1
ATOM 721 C CA . CYS A 1 89 ? 12.914 21.25 3.441 1 93.38 89 CYS A CA 1
ATOM 722 C C . CYS A 1 89 ? 13.352 22.688 3.725 1 93.38 89 CYS A C 1
ATOM 724 O O . CYS A 1 89 ? 13.086 23.219 4.801 1 93.38 89 CYS A O 1
ATOM 726 N N . ARG A 1 90 ? 13.914 23.375 2.824 1 89.19 90 ARG A N 1
ATOM 727 C CA . ARG A 1 90 ? 14.508 24.688 3.078 1 89.19 90 ARG A CA 1
ATOM 728 C C . ARG A 1 90 ? 13.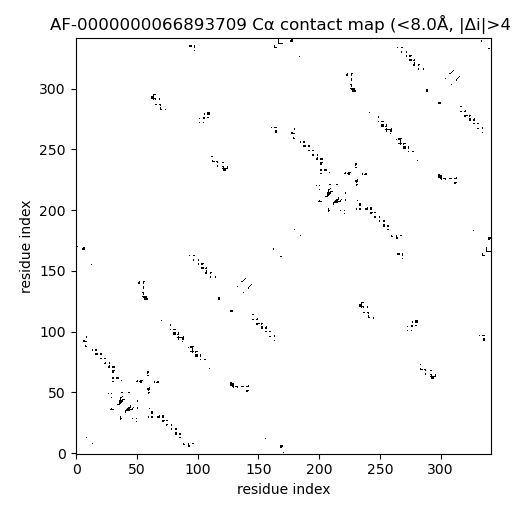453 25.797 3.025 1 89.19 90 ARG A C 1
ATOM 730 O O . ARG A 1 90 ? 13.352 26.609 3.947 1 89.19 90 ARG A O 1
ATOM 737 N N . ASP A 1 91 ? 12.586 25.766 2.061 1 92.75 91 ASP A N 1
ATOM 738 C CA . ASP A 1 91 ? 11.727 26.922 1.785 1 92.75 91 ASP A CA 1
ATOM 739 C C . ASP A 1 91 ? 10.281 26.641 2.188 1 92.75 91 ASP A C 1
ATOM 741 O O . ASP A 1 91 ? 9.516 27.562 2.441 1 92.75 91 ASP A O 1
ATOM 745 N N . TYR A 1 92 ? 9.977 25.422 2.215 1 92.75 92 TYR A N 1
ATOM 746 C CA . TYR A 1 92 ? 8.602 25.047 2.527 1 92.75 92 TYR A CA 1
ATOM 747 C C . TYR A 1 92 ? 8.562 23.906 3.539 1 92.75 92 TYR A C 1
ATOM 749 O O . TYR A 1 92 ? 8.086 22.812 3.232 1 92.75 92 TYR A O 1
ATOM 757 N N . PRO A 1 93 ? 8.93 24.156 4.738 1 91.56 93 PRO A N 1
ATOM 758 C CA . PRO A 1 93 ? 9.117 23.094 5.73 1 91.56 93 PRO A CA 1
ATOM 759 C C . PRO A 1 93 ? 7.82 22.359 6.055 1 91.56 93 PRO A C 1
ATOM 761 O O . PRO A 1 93 ? 7.844 21.141 6.316 1 91.56 93 PRO A O 1
ATOM 764 N N . ARG A 1 94 ? 6.727 22.984 6.023 1 92 94 ARG A N 1
ATOM 765 C CA . ARG A 1 94 ? 5.473 22.312 6.336 1 92 94 ARG A CA 1
ATOM 766 C C . ARG A 1 94 ? 5.07 21.359 5.211 1 92 94 ARG A C 1
ATOM 768 O O . ARG A 1 94 ? 4.605 20.25 5.469 1 92 94 ARG A O 1
ATOM 775 N N . HIS A 1 95 ? 5.246 21.828 4.008 1 95.31 95 HIS A N 1
ATOM 776 C CA . HIS A 1 95 ? 5.008 20.953 2.865 1 95.31 95 HIS A CA 1
ATOM 777 C C . HIS A 1 95 ? 5.977 19.766 2.867 1 95.31 95 HIS A C 1
ATOM 779 O O . HIS A 1 95 ? 5.602 18.656 2.5 1 95.31 95 HIS A O 1
ATOM 785 N N . ALA A 1 96 ? 7.195 20.062 3.291 1 96.75 96 ALA A N 1
ATOM 786 C CA . ALA A 1 96 ? 8.195 19 3.377 1 96.75 96 ALA A CA 1
ATOM 787 C C . ALA A 1 96 ? 7.785 17.953 4.398 1 96.75 96 ALA A C 1
ATOM 789 O O . ALA A 1 96 ? 7.895 16.75 4.133 1 96.75 96 ALA A O 1
ATOM 790 N N . LYS A 1 97 ? 7.273 18.391 5.496 1 96.44 97 LYS A N 1
ATOM 791 C CA . LYS A 1 97 ? 6.883 17.469 6.555 1 96.44 97 LYS A CA 1
ATOM 792 C C . LYS A 1 97 ? 5.688 16.625 6.129 1 96.44 97 LYS A C 1
ATOM 794 O O . LYS A 1 97 ? 5.672 15.406 6.359 1 96.44 97 LYS A O 1
ATOM 799 N N . LEU A 1 98 ? 4.754 17.25 5.484 1 97.31 98 LEU A N 1
ATOM 800 C CA . LEU A 1 98 ? 3.59 16.484 5.059 1 97.31 98 LEU A CA 1
ATOM 801 C C . LEU A 1 98 ? 3.945 15.539 3.914 1 97.31 98 LEU A C 1
ATOM 803 O O . LEU A 1 98 ? 3.432 14.422 3.84 1 97.31 98 LEU A O 1
ATOM 807 N N . THR A 1 99 ? 4.816 15.969 3.062 1 98.38 99 THR A N 1
ATOM 808 C CA . THR A 1 99 ? 5.293 15.094 1.993 1 98.38 99 THR A CA 1
ATOM 809 C C . THR A 1 99 ? 6.039 13.891 2.566 1 98.38 99 THR A C 1
ATOM 811 O O . THR A 1 99 ? 5.836 12.758 2.123 1 98.38 99 THR A O 1
ATOM 814 N N . THR A 1 100 ? 6.863 14.203 3.529 1 98.69 100 THR A N 1
ATOM 815 C CA . THR A 1 100 ? 7.594 13.133 4.203 1 98.69 100 THR A CA 1
ATOM 816 C C . THR A 1 100 ? 6.633 12.18 4.902 1 98.69 100 THR A C 1
ATOM 818 O O . THR A 1 100 ? 6.805 10.961 4.84 1 98.69 100 THR A O 1
ATOM 821 N N . PHE A 1 101 ? 5.648 12.758 5.523 1 98.62 101 PHE A N 1
ATOM 822 C CA . PHE A 1 101 ? 4.617 11.953 6.164 1 98.62 101 PHE A CA 1
ATOM 823 C C . PHE A 1 101 ? 3.93 11.047 5.148 1 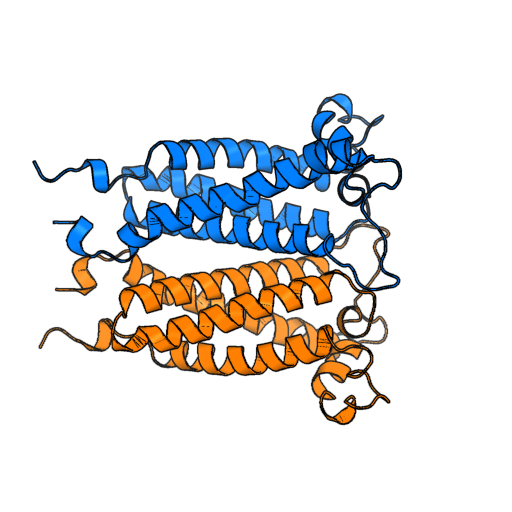98.62 101 PHE A C 1
ATOM 825 O O . PHE A 1 101 ? 3.746 9.852 5.398 1 98.62 101 PHE A O 1
ATOM 832 N N . LEU A 1 102 ? 3.646 11.547 4.008 1 98.81 102 LEU A N 1
ATOM 833 C CA . LEU A 1 102 ? 2.951 10.82 2.951 1 98.81 102 LEU A CA 1
ATOM 834 C C . LEU A 1 102 ? 3.816 9.68 2.412 1 98.81 102 LEU A C 1
ATOM 836 O O . LEU A 1 102 ? 3.373 8.531 2.35 1 98.81 102 LEU A O 1
ATOM 840 N N . THR A 1 103 ? 5 9.992 2.025 1 98.81 103 THR A N 1
ATOM 841 C CA . THR A 1 103 ? 5.848 8.945 1.457 1 98.81 103 THR A CA 1
ATOM 842 C C . THR A 1 103 ? 6.184 7.891 2.506 1 98.81 103 THR A C 1
ATOM 844 O O . THR A 1 103 ? 6.305 6.707 2.186 1 98.81 103 THR A O 1
ATOM 847 N N . SER A 1 104 ? 6.328 8.289 3.748 1 98.81 104 SER A N 1
ATOM 848 C CA . SER A 1 104 ? 6.531 7.312 4.812 1 98.81 104 SER A CA 1
ATOM 849 C C . SER A 1 104 ? 5.312 6.414 4.98 1 98.81 104 SER A C 1
ATOM 851 O O . SER A 1 104 ? 5.445 5.211 5.207 1 98.81 104 SER A O 1
ATOM 853 N N . ALA A 1 105 ? 4.156 7 4.848 1 98.88 105 ALA A N 1
ATOM 854 C CA . ALA A 1 105 ? 2.932 6.207 4.91 1 98.88 105 ALA A CA 1
ATOM 855 C C . ALA A 1 105 ? 2.869 5.199 3.766 1 98.88 105 ALA A C 1
ATOM 857 O O . ALA A 1 105 ? 2.447 4.059 3.959 1 98.88 105 ALA A O 1
ATOM 858 N N . PHE A 1 106 ? 3.271 5.641 2.609 1 98.88 106 PHE A N 1
ATOM 859 C CA . PHE A 1 106 ? 3.289 4.762 1.446 1 98.88 106 PHE A CA 1
ATOM 860 C C . PHE A 1 106 ? 4.227 3.582 1.671 1 98.88 106 PHE A C 1
ATOM 862 O O . PHE A 1 106 ? 3.846 2.43 1.454 1 98.88 106 PHE A O 1
ATOM 869 N N . VAL A 1 107 ? 5.395 3.863 2.162 1 98.75 107 VAL A N 1
ATOM 870 C CA . VAL A 1 107 ? 6.395 2.822 2.381 1 98.75 107 VAL A CA 1
ATOM 871 C C . VAL A 1 107 ? 5.922 1.878 3.484 1 98.75 107 VAL A C 1
ATOM 873 O O . VAL A 1 107 ? 6.023 0.656 3.348 1 98.75 107 VAL A O 1
ATOM 876 N N . PHE A 1 108 ? 5.426 2.453 4.516 1 98.88 108 PHE A N 1
ATOM 877 C CA . PHE A 1 108 ? 4.922 1.668 5.641 1 98.88 108 PHE A CA 1
ATOM 878 C C . PHE A 1 108 ? 3.83 0.709 5.184 1 98.88 108 PHE A C 1
ATOM 880 O O . PHE A 1 108 ? 3.877 -0.484 5.488 1 98.88 108 PHE A O 1
ATOM 887 N N . TRP A 1 109 ? 2.914 1.214 4.426 1 98.75 109 TRP A N 1
ATOM 888 C CA . TRP A 1 109 ? 1.741 0.445 4.02 1 98.75 109 TRP A CA 1
ATOM 889 C C . TRP A 1 109 ? 2.119 -0.634 3.012 1 98.75 109 TRP A C 1
ATOM 891 O O . TRP A 1 109 ? 1.65 -1.771 3.105 1 98.75 109 TRP A O 1
ATOM 901 N N . LYS A 1 110 ? 2.928 -0.338 2.051 1 98.56 110 LYS A N 1
ATOM 902 C CA . LYS A 1 110 ? 3.41 -1.3 1.064 1 98.56 110 LYS A CA 1
ATOM 903 C C . LYS A 1 110 ? 4.184 -2.434 1.733 1 98.56 110 LYS A C 1
ATOM 905 O O . LYS A 1 110 ? 4.008 -3.602 1.382 1 98.56 110 LYS A O 1
ATOM 910 N N . THR A 1 111 ? 5.023 -2.047 2.674 1 98.56 111 THR A N 1
ATOM 911 C CA . THR A 1 111 ? 5.832 -3.043 3.367 1 98.56 111 THR A CA 1
ATOM 912 C C . THR A 1 111 ? 4.953 -3.961 4.211 1 98.56 111 THR A C 1
ATOM 914 O O . THR A 1 111 ? 5.148 -5.176 4.227 1 98.56 111 THR A O 1
ATOM 917 N N . LEU A 1 112 ? 3.996 -3.324 4.863 1 98.56 112 LEU A N 1
ATOM 918 C CA . LEU A 1 112 ? 3.096 -4.148 5.66 1 98.56 112 LEU A CA 1
ATOM 919 C C . LEU A 1 112 ? 2.318 -5.117 4.773 1 98.56 112 LEU A C 1
ATOM 921 O O . LEU A 1 112 ? 2.145 -6.285 5.125 1 98.56 112 LEU A O 1
ATOM 925 N N . LEU A 1 113 ? 1.878 -4.656 3.666 1 98.5 113 LEU A N 1
ATOM 926 C CA . LEU A 1 113 ? 1.193 -5.535 2.727 1 98.5 113 LEU A CA 1
ATOM 927 C C . LEU A 1 113 ? 2.105 -6.676 2.283 1 98.5 113 LEU A C 1
ATOM 929 O O . LEU A 1 113 ? 1.69 -7.836 2.258 1 98.5 113 LEU A O 1
ATOM 933 N N . TYR A 1 114 ? 3.307 -6.387 2 1 98.25 114 TYR A N 1
ATOM 934 C CA . TYR A 1 114 ? 4.262 -7.371 1.506 1 98.25 114 TYR A CA 1
ATOM 935 C C . TYR A 1 114 ? 4.516 -8.453 2.547 1 98.25 114 TYR A C 1
ATOM 937 O O . TYR A 1 114 ? 4.43 -9.648 2.244 1 98.25 114 TYR A O 1
ATOM 945 N N . ILE A 1 115 ? 4.816 -8.023 3.746 1 97.12 115 ILE A N 1
ATOM 946 C CA . ILE A 1 115 ? 5.156 -9.016 4.758 1 97.12 115 ILE A CA 1
ATOM 947 C C . ILE A 1 115 ? 3.912 -9.812 5.145 1 97.12 115 ILE A C 1
ATOM 949 O O . ILE A 1 115 ? 4.008 -10.984 5.523 1 97.12 115 ILE A O 1
ATOM 953 N N . THR A 1 116 ? 2.725 -9.234 5.098 1 97.38 116 THR A N 1
ATOM 954 C CA . THR A 1 116 ? 1.479 -9.93 5.398 1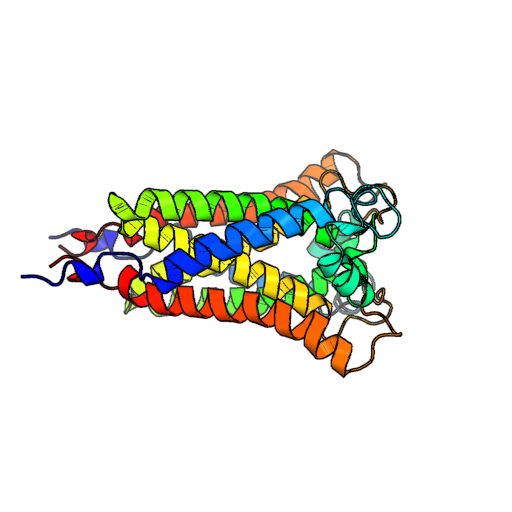 97.38 116 THR A CA 1
ATOM 955 C C . THR A 1 116 ? 1.281 -11.117 4.457 1 97.38 116 THR A C 1
ATOM 957 O O . THR A 1 116 ? 0.709 -12.133 4.848 1 97.38 116 THR A O 1
ATOM 960 N N . MET A 1 117 ? 1.836 -11.07 3.258 1 97.19 117 MET A N 1
ATOM 961 C CA . MET A 1 117 ? 1.703 -12.156 2.287 1 97.19 117 MET A CA 1
ATOM 962 C C . MET A 1 117 ? 2.479 -13.383 2.738 1 97.19 117 MET A C 1
ATOM 964 O O . MET A 1 117 ? 2.232 -14.492 2.254 1 97.19 117 MET A O 1
ATOM 968 N N . PHE A 1 118 ? 3.367 -13.156 3.723 1 96.31 118 PHE A N 1
ATOM 969 C CA . PHE A 1 118 ? 4.18 -14.273 4.207 1 96.31 118 PHE A CA 1
ATOM 970 C C . PHE A 1 118 ? 3.666 -14.766 5.551 1 96.31 118 PHE A C 1
ATOM 972 O O . PHE A 1 118 ? 4.168 -15.766 6.082 1 96.31 118 PHE A O 1
ATOM 979 N N . ILE A 1 119 ? 2.666 -14.094 6.047 1 95.38 119 ILE A N 1
ATOM 980 C CA . ILE A 1 119 ? 2.105 -14.461 7.34 1 95.38 119 ILE A CA 1
ATOM 981 C C . ILE A 1 119 ? 0.775 -15.188 7.137 1 95.38 119 ILE A C 1
ATOM 983 O O . ILE A 1 119 ? -0.218 -14.57 6.742 1 95.38 119 ILE A O 1
ATOM 987 N N . PHE A 1 120 ? 0.717 -16.484 7.457 1 93.44 120 PHE A N 1
ATOM 988 C CA . PHE A 1 120 ? -0.473 -17.328 7.383 1 93.44 120 PHE A CA 1
ATOM 989 C C . PHE A 1 120 ? -1.092 -17.266 5.992 1 93.44 120 PHE A C 1
ATOM 991 O O . PHE A 1 120 ? -2.264 -16.922 5.844 1 93.44 120 PHE A O 1
ATOM 998 N N . PRO A 1 121 ? -0.277 -17.609 4.996 1 93 121 PRO A N 1
ATOM 999 C CA . PRO A 1 121 ? -0.871 -17.672 3.66 1 93 121 PRO A CA 1
ATOM 1000 C C . PRO A 1 121 ? -1.959 -18.734 3.545 1 93 121 PRO A C 1
ATOM 1002 O O . PRO A 1 121 ? -1.952 -19.719 4.297 1 93 121 PRO A O 1
ATOM 1005 N N . PRO A 1 122 ? -2.91 -18.406 2.686 1 93.25 122 PRO A N 1
ATOM 1006 C CA . PRO A 1 122 ? -3.979 -19.406 2.547 1 93.25 122 PRO A CA 1
ATOM 1007 C C . PRO A 1 122 ? -3.473 -20.75 2.037 1 93.25 122 PRO A C 1
ATOM 1009 O O . PRO A 1 122 ? -2.43 -20.812 1.379 1 93.25 122 PRO A O 1
ATOM 1012 N N . LYS A 1 123 ? -4.289 -21.797 2.311 1 92.62 123 LYS A N 1
ATOM 1013 C CA . LYS A 1 123 ? -3.941 -23.141 1.877 1 92.62 123 LYS A CA 1
ATOM 1014 C C . LYS A 1 123 ? -3.916 -23.234 0.354 1 92.62 123 LYS A C 1
ATOM 1016 O O . LYS A 1 123 ? -4.801 -22.719 -0.323 1 92.62 123 LYS A O 1
ATOM 1021 N N . GLY A 1 124 ? -2.812 -23.812 -0.127 1 92.31 124 GLY A N 1
ATOM 1022 C CA . GLY A 1 124 ? -2.729 -24.047 -1.562 1 92.31 124 GLY A CA 1
ATOM 1023 C C . GLY A 1 124 ? -2 -22.938 -2.297 1 92.31 124 GLY A C 1
ATOM 1024 O O . GLY A 1 124 ? -1.779 -23.031 -3.508 1 92.31 124 GLY A O 1
ATOM 1025 N N . SER A 1 125 ? -1.639 -21.922 -1.534 1 91.94 125 SER A N 1
ATOM 1026 C CA . SER A 1 125 ? -0.91 -20.828 -2.184 1 91.94 125 SER A CA 1
ATOM 1027 C C . SER A 1 125 ? 0.54 -21.234 -2.453 1 91.94 125 SER A C 1
ATOM 1029 O O . SER A 1 125 ? 1.063 -22.156 -1.83 1 91.94 125 SER A O 1
ATOM 1031 N N . VAL A 1 126 ? 1.12 -20.547 -3.406 1 89.19 126 VAL A N 1
ATOM 1032 C CA . VAL A 1 126 ? 2.533 -20.75 -3.705 1 89.19 126 VAL A CA 1
ATOM 1033 C C . VAL A 1 126 ? 3.387 -20.266 -2.541 1 89.19 126 VAL A C 1
ATOM 1035 O O . VAL A 1 126 ? 3.133 -19.188 -1.993 1 89.19 126 VAL A O 1
ATOM 1038 N N . ASN A 1 127 ? 4.254 -21.062 -2.191 1 92 127 ASN A N 1
ATOM 1039 C CA . ASN A 1 127 ? 5.184 -20.672 -1.137 1 92 127 ASN A CA 1
ATOM 1040 C C . ASN A 1 127 ? 6.375 -19.906 -1.696 1 92 127 ASN A C 1
ATOM 1042 O O . ASN A 1 127 ? 7.148 -20.438 -2.494 1 92 127 ASN A O 1
ATOM 1046 N N . TYR A 1 128 ? 6.551 -18.703 -1.21 1 94 128 TYR A N 1
ATOM 1047 C CA . TYR A 1 128 ? 7.621 -17.859 -1.735 1 94 128 TYR A CA 1
ATOM 1048 C C . TYR A 1 128 ? 8.758 -17.734 -0.729 1 94 128 TYR A C 1
ATOM 1050 O O . TYR A 1 128 ? 9.719 -16.984 -0.958 1 94 128 TYR A O 1
ATOM 1058 N N . MET A 1 129 ? 8.609 -18.375 0.364 1 94.56 129 MET A N 1
ATOM 1059 C CA . MET A 1 129 ? 9.711 -18.516 1.312 1 94.56 129 MET A CA 1
ATOM 1060 C C . MET A 1 129 ? 10.539 -19.766 1.006 1 94.56 129 MET A C 1
ATOM 1062 O O . MET A 1 129 ? 10.023 -20.875 1.04 1 94.56 129 MET A O 1
ATOM 1066 N N . ALA A 1 130 ? 11.797 -19.578 0.79 1 95.06 130 ALA A N 1
ATOM 1067 C CA . ALA A 1 130 ? 12.656 -20.703 0.415 1 95.06 130 ALA A CA 1
ATOM 1068 C C . ALA A 1 130 ? 12.664 -21.766 1.505 1 95.06 130 ALA A C 1
ATOM 1070 O O . ALA A 1 130 ? 12.922 -21.469 2.674 1 95.06 130 ALA A O 1
ATOM 1071 N N . GLU A 1 131 ? 12.453 -23 1.141 1 92 131 GLU A N 1
ATOM 1072 C CA . GLU A 1 131 ? 12.445 -24.109 2.082 1 92 131 GLU A CA 1
ATOM 1073 C C . GLU A 1 131 ? 13.844 -24.391 2.615 1 92 131 GLU A C 1
ATOM 1075 O O . GLU A 1 131 ? 14 -24.875 3.738 1 92 131 GLU A O 1
ATOM 1080 N N . SER A 1 132 ? 14.812 -24.047 1.743 1 90.06 132 SER A N 1
ATOM 1081 C CA . SER A 1 132 ? 16.203 -24.312 2.1 1 90.06 132 SER A CA 1
ATOM 1082 C C . SER A 1 132 ? 16.703 -23.328 3.135 1 90.06 132 SER A C 1
ATOM 1084 O O . SER A 1 132 ? 17.766 -23.531 3.738 1 90.06 132 SER A O 1
ATOM 1086 N N . ALA A 1 133 ? 15.883 -22.297 3.312 1 91.88 133 ALA A N 1
ATOM 1087 C CA . ALA A 1 133 ? 16.328 -21.281 4.266 1 91.88 133 ALA A CA 1
ATOM 1088 C C . ALA A 1 133 ? 16 -21.703 5.699 1 91.88 133 ALA A C 1
ATOM 1090 O O . ALA A 1 133 ? 14.844 -21.938 6.039 1 91.88 133 ALA A O 1
ATOM 1091 N N . ASN A 1 134 ? 17.062 -21.734 6.48 1 93.38 134 ASN A N 1
ATOM 1092 C CA . ASN A 1 134 ? 16.812 -22.031 7.887 1 93.38 134 ASN A CA 1
ATOM 1093 C C . ASN A 1 134 ? 16.219 -20.828 8.617 1 93.38 134 ASN A C 1
ATOM 1095 O O . ASN A 1 134 ? 16.047 -19.766 8.031 1 93.38 134 ASN A O 1
ATOM 1099 N N . ILE A 1 135 ? 15.914 -20.984 9.859 1 94.06 135 ILE A N 1
ATOM 1100 C CA . ILE A 1 135 ? 15.188 -19.984 10.633 1 94.06 135 ILE A CA 1
ATOM 1101 C C . ILE A 1 135 ? 16.031 -18.719 10.766 1 94.06 135 ILE A C 1
ATOM 1103 O O . ILE A 1 135 ? 15.516 -17.609 10.664 1 94.06 135 ILE A O 1
ATOM 1107 N N . TRP A 1 136 ? 17.266 -18.828 10.914 1 94.19 136 TRP A N 1
ATOM 1108 C CA . TRP A 1 136 ? 18.141 -17.688 11.094 1 94.19 136 TRP A CA 1
ATOM 1109 C C . TRP A 1 136 ? 18.266 -16.891 9.797 1 94.19 136 TRP A C 1
ATOM 1111 O O . TRP A 1 136 ? 18.25 -15.656 9.805 1 94.19 136 TRP A O 1
ATOM 1121 N N . LYS A 1 137 ? 18.406 -17.641 8.727 1 94.06 137 LYS A N 1
ATOM 1122 C CA . LYS A 1 137 ? 18.438 -16.953 7.434 1 94.06 137 LYS A CA 1
ATOM 1123 C C . LYS A 1 137 ? 17.141 -16.203 7.18 1 94.06 137 LYS A C 1
ATOM 1125 O O . LYS A 1 137 ? 17.156 -15.062 6.703 1 94.06 137 LYS A O 1
ATOM 1130 N N . ARG A 1 138 ? 16.047 -16.812 7.543 1 95.88 138 ARG A N 1
ATOM 1131 C CA . ARG A 1 138 ? 14.75 -16.172 7.379 1 95.88 138 ARG A CA 1
ATOM 1132 C C . ARG A 1 138 ? 14.656 -14.898 8.227 1 95.88 138 ARG A C 1
ATOM 1134 O O . ARG A 1 138 ? 14.164 -13.867 7.758 1 95.88 138 ARG A O 1
ATOM 1141 N N . ILE A 1 139 ? 15.125 -14.938 9.375 1 95.5 139 ILE A N 1
ATOM 1142 C CA . ILE A 1 139 ? 15.055 -13.805 10.289 1 95.5 139 ILE A CA 1
ATOM 1143 C C . ILE A 1 139 ? 15.977 -12.695 9.805 1 95.5 139 ILE A C 1
ATOM 1145 O O . ILE A 1 139 ? 15.547 -11.555 9.633 1 95.5 139 ILE A O 1
ATOM 1149 N N . PHE A 1 140 ? 17.188 -13 9.461 1 95.12 140 PHE A N 1
ATOM 1150 C CA . PHE A 1 140 ? 18.219 -11.992 9.195 1 95.12 140 PHE A CA 1
ATOM 1151 C C . PHE A 1 140 ? 18.078 -11.445 7.777 1 95.12 140 PHE A C 1
ATOM 1153 O O . PHE A 1 140 ? 18.344 -10.273 7.527 1 95.12 140 PHE A O 1
ATOM 1160 N N . ILE A 1 141 ? 17.656 -12.305 6.895 1 95.12 141 ILE A N 1
ATOM 1161 C CA . ILE A 1 141 ? 17.656 -11.891 5.496 1 95.12 141 ILE A CA 1
ATOM 1162 C C . ILE A 1 141 ? 16.281 -11.352 5.117 1 95.12 141 ILE A C 1
ATOM 1164 O O . ILE A 1 141 ? 16.172 -10.422 4.316 1 95.12 141 ILE A O 1
ATOM 1168 N N . PHE A 1 142 ? 15.266 -11.922 5.695 1 96.5 142 PHE A N 1
ATOM 1169 C CA . PHE A 1 142 ? 13.93 -11.516 5.27 1 96.5 142 PHE A CA 1
ATOM 1170 C C . PHE A 1 142 ? 13.281 -10.617 6.316 1 96.5 142 PHE A C 1
ATOM 1172 O O . PHE A 1 142 ? 12.945 -9.469 6.031 1 96.5 142 PHE A O 1
ATOM 1179 N N . TRP A 1 143 ? 13.195 -11.008 7.543 1 96.62 143 TRP A N 1
ATOM 1180 C CA . TRP A 1 143 ? 12.359 -10.344 8.531 1 96.62 143 TRP A CA 1
ATOM 1181 C C . TRP A 1 143 ? 13.008 -9.055 9.016 1 96.62 143 TRP A C 1
ATOM 1183 O O . TRP A 1 143 ? 12.344 -8.023 9.148 1 96.62 143 TRP A O 1
ATOM 1193 N N . ILE A 1 144 ? 14.242 -9.07 9.219 1 95.12 144 ILE A N 1
ATOM 1194 C CA . ILE A 1 144 ? 14.906 -7.898 9.766 1 95.12 144 ILE A CA 1
ATOM 1195 C C . ILE A 1 144 ? 14.922 -6.777 8.734 1 95.12 144 ILE A C 1
ATOM 1197 O O . ILE A 1 144 ? 14.469 -5.66 9.016 1 95.12 144 ILE A O 1
ATOM 1201 N N . PRO A 1 145 ? 15.383 -7.051 7.562 1 95 145 PRO A N 1
ATOM 1202 C CA . PRO A 1 145 ? 15.352 -5.969 6.578 1 95 145 PRO A CA 1
ATOM 1203 C C . PRO A 1 145 ? 13.953 -5.395 6.375 1 95 145 PRO A C 1
ATOM 1205 O O . PRO A 1 145 ? 13.781 -4.172 6.316 1 95 145 PRO A O 1
ATOM 1208 N N . ASN A 1 146 ? 12.977 -6.227 6.301 1 97.06 146 ASN A N 1
ATOM 1209 C CA . ASN A 1 146 ? 11.617 -5.734 6.098 1 97.06 146 ASN A CA 1
ATOM 1210 C C . ASN A 1 146 ? 11.094 -5.008 7.332 1 97.06 146 ASN A C 1
ATOM 1212 O O . ASN A 1 146 ? 10.312 -4.062 7.219 1 97.06 146 ASN A O 1
ATOM 1216 N N . SER A 1 147 ? 11.547 -5.375 8.484 1 96.62 147 SER A N 1
ATOM 1217 C CA . SER A 1 147 ? 11.125 -4.703 9.711 1 96.62 147 SER A CA 1
ATOM 1218 C C . SER A 1 147 ? 11.648 -3.271 9.766 1 96.62 147 SER A C 1
ATOM 1220 O O . SER A 1 147 ? 10.984 -2.381 10.289 1 96.62 147 SER A O 1
ATOM 1222 N N . ILE A 1 148 ? 12.797 -3.082 9.219 1 97.31 148 ILE A N 1
ATOM 1223 C CA . ILE A 1 148 ? 13.344 -1.732 9.164 1 97.31 148 ILE A CA 1
ATOM 1224 C C . ILE A 1 148 ? 12.422 -0.833 8.344 1 97.31 148 ILE A C 1
ATOM 1226 O O . ILE A 1 148 ? 12.094 0.279 8.766 1 97.31 148 ILE A O 1
ATOM 1230 N N . TRP A 1 149 ? 11.953 -1.343 7.227 1 97.62 149 TRP A N 1
ATOM 1231 C CA . TRP A 1 149 ? 11.086 -0.572 6.34 1 97.62 149 TRP A CA 1
ATOM 1232 C C . TRP A 1 149 ? 9.68 -0.447 6.922 1 97.62 149 TRP A C 1
ATOM 1234 O O . TRP A 1 149 ? 8.852 0.302 6.402 1 97.62 149 TRP A O 1
ATOM 1244 N N . PHE A 1 150 ? 9.453 -1.188 7.914 1 97.94 150 PHE A N 1
ATOM 1245 C CA . PHE A 1 150 ? 8.18 -1.111 8.617 1 97.94 150 PHE A CA 1
ATOM 1246 C C . PHE A 1 150 ? 8.258 -0.122 9.773 1 97.94 150 PHE A C 1
ATOM 1248 O O . PHE A 1 150 ? 7.469 0.824 9.844 1 97.94 150 PHE A O 1
ATOM 1255 N N . PHE A 1 151 ? 9.242 -0.214 10.594 1 98.31 151 PHE A N 1
ATOM 1256 C CA . PHE A 1 151 ? 9.281 0.508 11.859 1 98.31 151 PHE A CA 1
ATOM 1257 C C . PHE A 1 151 ? 9.805 1.925 11.664 1 98.31 151 PHE A C 1
ATOM 1259 O O . PHE A 1 151 ? 9.359 2.857 12.336 1 98.31 151 PHE A O 1
ATOM 1266 N N . VAL A 1 152 ? 10.734 2.125 10.781 1 98.69 152 VAL A N 1
ATOM 1267 C CA . VAL A 1 152 ? 11.312 3.455 10.625 1 98.69 152 VAL A CA 1
ATOM 1268 C C . VAL A 1 152 ? 10.273 4.41 10.047 1 98.69 152 VAL A C 1
ATOM 1270 O O . VAL A 1 152 ? 10.031 5.484 10.594 1 98.69 152 VAL A O 1
ATOM 1273 N N . PRO A 1 153 ? 9.609 4.07 8.945 1 98.69 153 PRO A N 1
ATO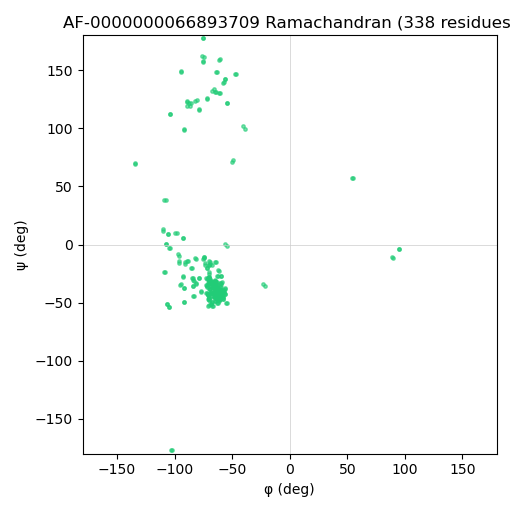M 1274 C CA . PRO A 1 153 ? 8.539 4.953 8.477 1 98.69 153 PRO A CA 1
ATOM 1275 C C . PRO A 1 153 ? 7.469 5.211 9.531 1 98.69 153 PRO A C 1
ATOM 1277 O O . PRO A 1 153 ? 6.938 6.316 9.617 1 98.69 153 PRO A O 1
ATOM 1280 N N . LEU A 1 154 ? 7.172 4.164 10.281 1 98.44 154 LEU A N 1
ATOM 1281 C CA . LEU A 1 154 ? 6.219 4.344 11.375 1 98.44 154 LEU A CA 1
ATOM 1282 C C . LEU A 1 154 ? 6.723 5.383 12.367 1 98.44 154 LEU A C 1
ATOM 1284 O O . LEU A 1 154 ? 5.961 6.246 12.805 1 98.44 154 LEU A O 1
ATOM 1288 N N . ALA A 1 155 ? 7.953 5.297 12.711 1 98.56 155 ALA A N 1
ATOM 1289 C CA . ALA A 1 155 ? 8.562 6.258 13.633 1 98.56 155 ALA A CA 1
ATOM 1290 C C . ALA A 1 155 ? 8.555 7.664 13.039 1 98.56 155 ALA A C 1
ATOM 1292 O O . ALA A 1 155 ? 8.344 8.648 13.75 1 98.56 155 ALA A O 1
ATOM 1293 N N . VAL A 1 156 ? 8.828 7.781 11.766 1 98.56 156 VAL A N 1
ATOM 1294 C CA . VAL A 1 156 ? 8.812 9.078 11.094 1 98.56 156 VAL A CA 1
ATOM 1295 C C . VAL A 1 156 ? 7.414 9.688 11.188 1 98.56 156 VAL A C 1
ATOM 1297 O O . VAL A 1 156 ? 7.27 10.859 11.555 1 98.56 156 VAL A O 1
ATOM 1300 N N . MET A 1 157 ? 6.422 8.914 10.906 1 98.62 157 MET A N 1
ATOM 1301 C CA . MET A 1 157 ? 5.051 9.406 10.953 1 98.62 157 MET A CA 1
ATOM 1302 C C . MET A 1 157 ? 4.672 9.844 12.359 1 98.62 157 MET A C 1
ATOM 1304 O O . MET A 1 157 ? 4.047 10.891 12.547 1 98.62 157 MET A O 1
ATOM 1308 N N . ALA A 1 158 ? 5.082 9.07 13.336 1 97.81 158 ALA A N 1
ATOM 1309 C CA . ALA A 1 158 ? 4.789 9.398 14.727 1 97.81 158 ALA A CA 1
ATOM 1310 C C . ALA A 1 158 ? 5.457 10.711 15.133 1 97.81 158 ALA A C 1
ATOM 1312 O O . ALA A 1 158 ? 4.855 11.531 15.836 1 97.81 158 ALA A O 1
ATOM 1313 N N . ASN A 1 159 ? 6.672 10.883 14.68 1 96.81 159 ASN A N 1
ATOM 1314 C CA . ASN A 1 159 ? 7.426 12.086 15.008 1 96.81 159 ASN A CA 1
ATOM 1315 C C . ASN A 1 159 ? 6.797 13.328 14.383 1 96.81 159 ASN A C 1
ATOM 1317 O O . ASN A 1 159 ? 6.77 14.391 14.992 1 96.81 159 ASN A O 1
ATOM 1321 N N . LEU A 1 160 ? 6.281 13.188 13.219 1 96.31 160 LEU A N 1
ATOM 1322 C CA . LEU A 1 160 ? 5.793 14.344 12.484 1 96.31 160 LEU A CA 1
ATOM 1323 C C . LEU A 1 160 ? 4.332 14.625 12.812 1 96.31 160 LEU A C 1
ATOM 1325 O O . LEU A 1 160 ? 3.816 15.703 12.508 1 96.31 160 LEU A O 1
ATOM 1329 N N . TRP A 1 161 ? 3.666 13.656 13.453 1 96.06 161 TRP A N 1
ATOM 1330 C CA . TRP A 1 161 ? 2.232 13.758 13.711 1 96.06 161 TRP A CA 1
ATOM 1331 C C . TRP A 1 161 ? 1.902 15.047 14.453 1 96.06 161 TRP A C 1
ATOM 1333 O O . TRP A 1 161 ? 1.105 15.859 13.984 1 96.06 161 TRP A O 1
ATOM 1343 N N . ASN A 1 162 ? 2.574 15.359 15.539 1 91.12 162 ASN A N 1
ATOM 1344 C CA . ASN A 1 162 ? 2.26 16.5 16.375 1 91.12 162 ASN A CA 1
ATOM 1345 C C . ASN A 1 162 ? 2.602 17.828 15.68 1 91.12 162 ASN A C 1
ATOM 1347 O O . ASN A 1 162 ? 1.916 18.828 15.875 1 91.12 162 ASN A O 1
ATOM 1351 N N . ASN A 1 163 ? 3.641 17.766 14.922 1 88.19 163 ASN A N 1
ATOM 1352 C CA . ASN A 1 163 ? 4 18.969 14.164 1 88.19 163 ASN A CA 1
ATOM 1353 C C . ASN A 1 163 ? 2.93 19.328 13.141 1 88.19 163 ASN A C 1
ATOM 1355 O O . ASN A 1 163 ? 2.701 20.5 12.859 1 88.19 163 ASN A O 1
ATOM 1359 N N . LEU A 1 164 ? 2.309 18.312 12.688 1 90.69 164 LEU A N 1
ATOM 1360 C CA . LEU A 1 164 ? 1.337 18.531 11.617 1 90.69 164 LEU A CA 1
ATOM 1361 C C . LEU A 1 164 ? -0.02 18.922 12.195 1 90.69 164 LEU A C 1
ATOM 1363 O O . LEU A 1 164 ? -0.785 19.641 11.547 1 90.69 164 LEU A O 1
ATOM 1367 N N . VAL A 1 165 ? -0.289 18.453 13.398 1 89.06 165 VAL A N 1
ATOM 1368 C CA . VAL A 1 165 ? -1.591 18.766 13.977 1 89.06 165 VAL A CA 1
ATOM 1369 C C . VAL A 1 165 ? -1.489 20.031 14.836 1 89.06 165 VAL A C 1
ATOM 1371 O O . VAL A 1 165 ? -2.498 20.688 15.102 1 89.06 165 VAL A O 1
ATOM 1374 N N . ASP A 1 166 ? -0.316 20.391 15.43 1 77.06 166 ASP A N 1
ATOM 1375 C CA . ASP A 1 166 ? -0.161 21.562 16.281 1 77.06 166 ASP A CA 1
ATOM 1376 C C . ASP A 1 166 ? -0.045 22.828 15.461 1 77.06 166 ASP A C 1
ATOM 1378 O O . ASP A 1 166 ? 0.847 22.953 14.617 1 77.06 166 ASP A O 1
ATOM 1382 N N . PRO A 1 167 ? -1.042 23.719 15.656 1 60.06 167 PRO A N 1
ATOM 1383 C CA . PRO A 1 167 ? -0.998 25 14.945 1 60.06 167 PRO A CA 1
ATOM 1384 C C . PRO A 1 167 ? 0.141 25.906 15.422 1 60.06 167 PRO A C 1
ATOM 1386 O O . PRO A 1 167 ? 0.564 26.812 14.695 1 60.06 167 PRO A O 1
ATOM 1389 N N . LYS A 1 168 ? 0.43 25.844 16.766 1 58.03 168 LYS A N 1
ATOM 1390 C CA . LYS A 1 168 ? 1.378 26.797 17.344 1 58.03 168 LYS A CA 1
ATOM 1391 C C . LYS A 1 168 ? 2.775 26.594 16.766 1 58.03 168 LYS A C 1
ATOM 1393 O O . LYS A 1 168 ? 3.703 27.344 17.094 1 58.03 168 LYS A O 1
ATOM 1398 N N . THR A 1 169 ? 3.07 25.578 16.156 1 42.84 169 THR A N 1
ATOM 1399 C CA . THR A 1 169 ? 4.469 25.5 15.734 1 42.84 169 THR A CA 1
ATOM 1400 C C . THR A 1 169 ? 4.848 26.734 14.914 1 42.84 169 THR A C 1
ATOM 1402 O O . THR A 1 169 ? 5.973 26.828 14.422 1 42.84 169 THR A O 1
ATOM 1405 N N . TYR A 1 170 ? 4.074 27.641 14.633 1 40.81 170 TYR A N 1
ATOM 1406 C CA . TYR A 1 170 ? 4.547 28.875 14.016 1 40.81 170 TYR A CA 1
ATOM 1407 C C . TYR A 1 170 ? 4.883 29.922 15.078 1 40.81 170 TYR A C 1
ATOM 1409 O O . TYR A 1 170 ? 5.586 30.906 14.797 1 40.81 170 TYR A O 1
ATOM 1417 N N . PHE A 1 171 ? 4.082 30.031 16.234 1 31.73 171 PHE A N 1
ATOM 1418 C CA . PHE A 1 171 ? 4.395 31.234 16.984 1 31.73 171 PHE A CA 1
ATOM 1419 C C . PHE A 1 171 ? 5.637 31.047 17.844 1 31.73 171 PHE A C 1
ATOM 1421 O O . PHE A 1 171 ? 5.848 29.953 18.406 1 31.73 171 PHE A O 1
ATOM 1428 N N . MET B 1 1 ? -16.656 36.562 13.773 1 26.02 1 MET B N 1
ATOM 1429 C CA . MET B 1 1 ? -17.25 35.25 13.516 1 26.02 1 MET B CA 1
ATOM 1430 C C . MET B 1 1 ? -16.281 34.375 12.742 1 26.02 1 MET B C 1
ATOM 1432 O O . MET B 1 1 ? -16.141 34.5 11.523 1 26.02 1 MET B O 1
ATOM 1436 N N . HIS B 1 2 ? -15.062 34.156 12.984 1 35.5 2 HIS B N 1
ATOM 1437 C CA . HIS B 1 2 ? -13.961 33.375 12.438 1 35.5 2 HIS B CA 1
ATOM 1438 C C . HIS B 1 2 ? -14.438 32 11.961 1 35.5 2 HIS B C 1
ATOM 1440 O O . HIS B 1 2 ? -15.164 31.312 12.68 1 35.5 2 HIS B O 1
ATOM 1446 N N . ASN B 1 3 ? -14.68 31.75 10.688 1 37.03 3 ASN B N 1
ATOM 1447 C CA . ASN B 1 3 ? -15.492 30.75 10.008 1 37.03 3 ASN B CA 1
ATOM 1448 C C . ASN B 1 3 ? -15.219 29.344 10.539 1 37.03 3 ASN B C 1
ATOM 1450 O O . ASN B 1 3 ? -14.156 28.781 10.289 1 37.03 3 ASN B O 1
ATOM 1454 N N . GLN B 1 4 ? -15.617 28.938 11.703 1 43.22 4 GLN B N 1
ATOM 1455 C CA . GLN B 1 4 ? -15.766 27.656 12.398 1 43.22 4 GLN B CA 1
ATOM 1456 C C . GLN B 1 4 ? -15.891 26.5 11.414 1 43.22 4 GLN B C 1
ATOM 1458 O O . GLN B 1 4 ? -15.672 25.344 11.773 1 43.22 4 GLN B O 1
ATOM 1463 N N . ASN B 1 5 ? -16.516 26.75 10.305 1 47.12 5 ASN B N 1
ATOM 1464 C CA . ASN B 1 5 ? -16.844 25.797 9.25 1 47.12 5 ASN B CA 1
ATOM 1465 C C . ASN B 1 5 ? -15.594 25.156 8.656 1 47.12 5 ASN B C 1
ATOM 1467 O O . ASN B 1 5 ? -15.648 24.047 8.133 1 47.12 5 ASN B O 1
ATOM 1471 N N . ASN B 1 6 ? -14.445 25.969 8.602 1 53.16 6 ASN B N 1
ATOM 1472 C CA . ASN B 1 6 ? -13.188 25.547 7.996 1 53.16 6 ASN B CA 1
ATOM 1473 C C . ASN B 1 6 ? -12.453 24.531 8.875 1 53.16 6 ASN B C 1
ATOM 1475 O O . ASN B 1 6 ? -11.492 23.906 8.438 1 53.16 6 ASN B O 1
ATOM 1479 N N . LEU B 1 7 ? -12.82 24.438 10.156 1 60.91 7 LEU B N 1
ATOM 1480 C CA . LEU B 1 7 ? -12.109 23.609 11.117 1 60.91 7 LEU B CA 1
ATOM 1481 C C . LEU B 1 7 ? -12.617 22.172 11.062 1 60.91 7 LEU B C 1
ATOM 1483 O O . LEU B 1 7 ? -11.859 21.234 11.32 1 60.91 7 LEU B O 1
ATOM 1487 N N . SER B 1 8 ? -13.805 22.109 10.523 1 80.69 8 SER B N 1
ATOM 1488 C CA . SER B 1 8 ? -14.383 20.766 10.586 1 80.69 8 SER B CA 1
ATOM 1489 C C . SER B 1 8 ? -14.109 19.984 9.305 1 80.69 8 SER B C 1
ATOM 1491 O O . SER B 1 8 ? -13.836 20.578 8.258 1 80.69 8 SER B O 1
ATOM 1493 N N . MET B 1 9 ? -13.984 18.688 9.391 1 91.75 9 MET B N 1
ATOM 1494 C CA . MET B 1 9 ? -13.867 17.781 8.242 1 91.75 9 MET B CA 1
ATOM 1495 C C . MET B 1 9 ? -15.031 17.984 7.273 1 91.75 9 MET B C 1
ATOM 1497 O O . MET B 1 9 ? -16.188 17.96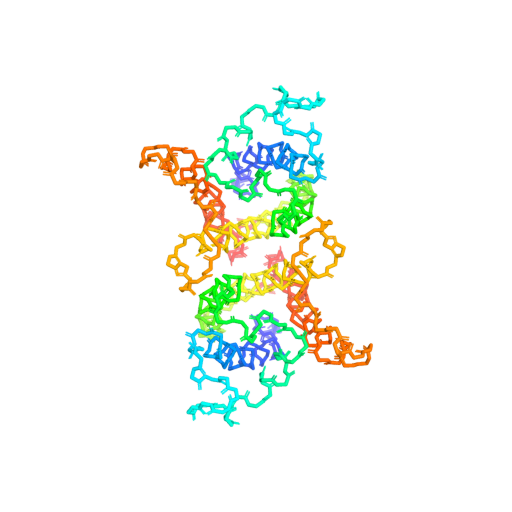9 7.684 1 91.75 9 MET B O 1
ATOM 1501 N N . PRO B 1 10 ? -14.703 18.328 6.012 1 94.38 10 PRO B N 1
ATOM 1502 C CA . PRO B 1 10 ? -15.781 18.469 5.031 1 94.38 10 PRO B CA 1
ATOM 1503 C C . PRO B 1 10 ? -16.766 17.312 5.066 1 94.38 10 PRO B C 1
ATOM 1505 O O . PRO B 1 10 ? -16.375 16.156 5.258 1 94.38 10 PRO B O 1
ATOM 1508 N N . ARG B 1 11 ? -18 17.656 4.789 1 95.75 11 ARG B N 1
ATOM 1509 C CA . ARG B 1 11 ? -19.062 16.672 4.91 1 95.75 11 ARG B CA 1
ATOM 1510 C C . ARG B 1 11 ? -18.891 15.547 3.904 1 95.75 11 ARG B C 1
ATOM 1512 O O . ARG B 1 11 ? -19.141 14.383 4.215 1 95.75 11 ARG B O 1
ATOM 1519 N N . TRP B 1 12 ? -18.516 15.812 2.701 1 97.88 12 TRP B N 1
ATOM 1520 C CA . TRP B 1 12 ? -18.406 14.781 1.679 1 97.88 12 TRP B CA 1
ATOM 1521 C C . TRP B 1 12 ? -17.312 13.773 2.049 1 97.88 12 TRP B C 1
ATOM 1523 O O . TRP B 1 12 ? -17.422 12.586 1.729 1 97.88 12 TRP B O 1
ATOM 1533 N N . ILE B 1 13 ? -16.312 14.258 2.719 1 98.44 13 ILE B N 1
ATOM 1534 C CA . ILE B 1 13 ? -15.25 13.367 3.166 1 98.44 13 ILE B CA 1
ATOM 1535 C C . ILE B 1 13 ? -15.766 12.469 4.289 1 98.44 13 ILE B C 1
ATOM 1537 O O . ILE B 1 13 ? -15.477 11.273 4.316 1 98.44 13 ILE B O 1
ATOM 1541 N N . GLN B 1 14 ? -16.5 13.055 5.184 1 98.12 14 GLN B N 1
ATOM 1542 C CA . GLN B 1 14 ? -17.094 12.25 6.25 1 98.12 14 GLN B CA 1
ATOM 1543 C C . GLN B 1 14 ? -18 11.164 5.684 1 98.12 14 GLN B C 1
ATOM 1545 O O . GLN B 1 14 ? -17.953 10.016 6.125 1 98.12 14 GLN B O 1
ATOM 1550 N N . ASN B 1 15 ? -18.797 11.539 4.746 1 98.44 15 ASN B N 1
ATOM 1551 C CA . ASN B 1 15 ? -19.672 10.562 4.109 1 98.44 15 ASN B CA 1
ATOM 1552 C C . ASN B 1 15 ? -18.875 9.484 3.379 1 98.44 15 ASN B C 1
ATOM 1554 O O . ASN B 1 15 ? -19.234 8.305 3.416 1 98.44 15 ASN B O 1
ATOM 1558 N N . TRP B 1 16 ? -17.859 9.875 2.744 1 98.56 16 TRP B N 1
ATOM 1559 C CA . TRP B 1 16 ? -16.984 8.914 2.082 1 98.56 16 TRP B CA 1
ATOM 1560 C C . TRP B 1 16 ? -16.422 7.906 3.084 1 98.56 16 TRP B C 1
ATOM 1562 O O . TRP B 1 16 ? -16.406 6.703 2.824 1 98.56 16 TRP B O 1
ATOM 1572 N N . LEU B 1 17 ? -15.953 8.398 4.234 1 98.62 17 LEU B N 1
ATOM 1573 C CA . LEU B 1 17 ? -15.391 7.516 5.25 1 98.62 17 LEU B CA 1
ATOM 1574 C C . LEU B 1 17 ? -16.438 6.516 5.738 1 98.62 17 LEU B C 1
ATOM 1576 O O . LEU B 1 17 ? -16.125 5.344 5.953 1 98.62 17 LEU B O 1
ATOM 1580 N N . LYS B 1 18 ? -17.656 6.977 5.855 1 98.56 18 LYS B N 1
ATOM 1581 C CA . LYS B 1 18 ? -18.719 6.082 6.289 1 98.56 18 LYS B CA 1
ATOM 1582 C C . LYS B 1 18 ? -19 5.02 5.234 1 98.56 18 LYS B C 1
ATOM 1584 O O . LYS B 1 18 ? -19.047 3.826 5.543 1 98.56 18 LYS B O 1
ATOM 1589 N N . ILE B 1 19 ? -19.172 5.438 4.051 1 98.44 19 ILE B N 1
ATOM 1590 C CA . ILE B 1 19 ? -19.531 4.551 2.949 1 98.44 19 ILE B CA 1
ATOM 1591 C C . ILE B 1 19 ? -18.422 3.545 2.701 1 98.44 19 ILE B C 1
ATOM 1593 O O . ILE B 1 19 ? -18.672 2.344 2.574 1 98.44 19 ILE B O 1
ATOM 1597 N N . THR B 1 20 ? -17.219 4 2.643 1 98.19 20 THR B N 1
ATOM 1598 C CA . THR B 1 20 ? -16.094 3.113 2.357 1 98.19 20 THR B CA 1
ATOM 1599 C C . THR B 1 20 ? -15.898 2.111 3.49 1 98.19 20 THR B C 1
ATOM 1601 O O . THR B 1 20 ? -15.484 0.975 3.254 1 98.19 20 THR B O 1
ATOM 1604 N N . THR B 1 21 ? -16.188 2.527 4.699 1 98.62 21 THR B N 1
ATOM 1605 C CA . THR B 1 21 ? -16.078 1.616 5.832 1 98.62 21 THR B CA 1
ATOM 1606 C C . THR B 1 21 ? -17.016 0.428 5.66 1 98.62 21 THR B C 1
ATOM 1608 O O . THR B 1 21 ? -16.609 -0.724 5.805 1 98.62 21 THR B O 1
ATOM 1611 N N . VAL B 1 22 ? -18.203 0.716 5.223 1 98.19 22 VAL B N 1
ATOM 1612 C CA . VAL B 1 22 ? -19.203 -0.337 5.043 1 98.19 22 VAL B CA 1
ATOM 1613 C C . VAL B 1 22 ? -18.812 -1.228 3.869 1 98.19 22 VAL B C 1
ATOM 1615 O O . VAL B 1 22 ? -18.812 -2.455 3.984 1 98.19 22 VAL B O 1
ATOM 1618 N N . ILE B 1 23 ? -18.438 -0.659 2.809 1 97.81 23 ILE B N 1
ATOM 1619 C CA . ILE B 1 23 ? -18.078 -1.411 1.609 1 97.81 23 ILE B CA 1
ATOM 1620 C C . ILE B 1 23 ? -16.859 -2.275 1.88 1 97.81 23 ILE B C 1
ATOM 1622 O O . ILE B 1 23 ? -16.797 -3.436 1.466 1 97.81 23 ILE B O 1
ATOM 1626 N N . CYS B 1 24 ? -15.891 -1.723 2.582 1 98.06 24 CYS B N 1
ATOM 1627 C CA . CYS B 1 24 ? -14.656 -2.455 2.859 1 98.06 24 CYS B CA 1
ATOM 1628 C C . CYS B 1 24 ? -14.914 -3.6 3.832 1 98.06 24 CYS B C 1
ATOM 1630 O O . CYS B 1 24 ? -14.258 -4.645 3.754 1 98.06 24 CYS B O 1
ATOM 1632 N N . ILE B 1 25 ? -15.867 -3.434 4.727 1 98.25 25 ILE B N 1
ATOM 1633 C CA . ILE B 1 25 ? -16.25 -4.539 5.598 1 98.25 25 ILE B CA 1
ATOM 1634 C C . ILE B 1 25 ? -16.766 -5.703 4.762 1 98.25 25 ILE B C 1
ATOM 1636 O O . ILE B 1 25 ? -16.391 -6.855 4.973 1 98.25 25 ILE B O 1
ATOM 1640 N N . LEU B 1 26 ? -17.562 -5.414 3.793 1 97.69 26 LEU B N 1
ATOM 1641 C CA . LEU B 1 26 ? -18.125 -6.441 2.918 1 97.69 26 LEU B CA 1
ATOM 1642 C C . LEU B 1 26 ? -17.031 -7.051 2.039 1 97.69 26 LEU B C 1
ATOM 1644 O O . LEU B 1 26 ? -17.031 -8.266 1.815 1 97.69 26 LEU B O 1
ATOM 1648 N N . ASP B 1 27 ? -16.172 -6.25 1.62 1 97.69 27 ASP B N 1
ATOM 1649 C CA . ASP B 1 27 ? -15.078 -6.727 0.783 1 97.69 27 ASP B CA 1
ATOM 1650 C C . ASP B 1 27 ? -14.172 -7.684 1.556 1 97.69 27 ASP B C 1
ATOM 1652 O O . ASP B 1 27 ? -13.805 -8.75 1.048 1 97.69 27 ASP B O 1
ATOM 1656 N N . VAL B 1 28 ? -13.859 -7.27 2.758 1 97.56 28 VAL B N 1
ATOM 1657 C CA . VAL B 1 28 ? -13.023 -8.109 3.613 1 97.56 28 VAL B CA 1
ATOM 1658 C C . VAL B 1 28 ? -13.734 -9.43 3.893 1 97.56 28 VAL B C 1
ATOM 1660 O O . VAL B 1 28 ? -13.117 -10.5 3.822 1 97.56 28 VAL B O 1
ATOM 1663 N N . GLY B 1 29 ? -15.008 -9.375 4.195 1 97 29 GLY B N 1
ATOM 1664 C CA . GLY B 1 29 ? -15.773 -10.594 4.395 1 97 29 GLY B CA 1
ATOM 1665 C C . GLY B 1 29 ? -15.734 -11.531 3.203 1 97 29 GLY B C 1
ATOM 1666 O O . GLY B 1 29 ? -15.531 -12.734 3.363 1 97 29 GLY B O 1
ATOM 1667 N N . TYR B 1 30 ? -15.844 -10.977 2.062 1 97.56 30 TYR B N 1
ATOM 1668 C CA . TYR B 1 30 ? -15.852 -11.797 0.856 1 97.56 30 TYR B CA 1
ATOM 1669 C C . TYR B 1 30 ? -14.516 -12.516 0.679 1 97.56 30 TYR B C 1
ATOM 1671 O O . TYR B 1 30 ? -14.484 -13.734 0.484 1 97.56 30 TYR B O 1
ATOM 1679 N N . THR B 1 31 ? -13.422 -11.805 0.789 1 95.62 31 THR B N 1
ATOM 1680 C CA . THR B 1 31 ? -12.117 -12.352 0.433 1 95.62 31 THR B CA 1
ATOM 1681 C C . THR B 1 31 ? -11.586 -13.25 1.544 1 95.62 31 THR B C 1
ATOM 1683 O O . THR B 1 31 ? -10.898 -14.234 1.274 1 95.62 31 THR B O 1
ATOM 1686 N N . MET B 1 32 ? -11.938 -13.023 2.793 1 93.75 32 MET B N 1
ATOM 1687 C CA . MET B 1 32 ? -11.312 -13.758 3.891 1 93.75 32 MET B CA 1
ATOM 1688 C C . MET B 1 32 ? -12.164 -14.945 4.309 1 93.75 32 MET B C 1
ATOM 1690 O O . MET B 1 32 ? -11.68 -15.859 4.98 1 93.75 32 MET B O 1
ATOM 1694 N N . LEU B 1 33 ? -13.43 -15 3.881 1 95.06 33 LEU B N 1
ATOM 1695 C CA . LEU B 1 33 ? -14.305 -16.094 4.273 1 95.06 33 LEU B CA 1
ATOM 1696 C C . LEU B 1 33 ? -14.523 -17.062 3.107 1 95.06 33 LEU B C 1
ATOM 1698 O O . LEU B 1 33 ? -15.367 -17.953 3.188 1 95.06 33 LEU B O 1
ATOM 1702 N N . ARG B 1 34 ? -13.82 -16.938 2.047 1 95.19 34 ARG B N 1
ATOM 1703 C CA . ARG B 1 34 ? -13.883 -17.906 0.96 1 95.19 34 ARG B CA 1
ATOM 1704 C C . ARG B 1 34 ? -13.562 -19.312 1.461 1 95.19 34 ARG B C 1
ATOM 1706 O O . ARG B 1 34 ? -12.742 -19.469 2.367 1 95.19 34 ARG B O 1
ATOM 1713 N N . PRO B 1 35 ? -14.172 -20.281 1.011 1 95.56 35 PRO B N 1
ATOM 1714 C CA . PRO B 1 35 ? -15.078 -20.328 -0.138 1 95.56 35 PRO B CA 1
ATOM 1715 C C . PRO B 1 35 ? -16.547 -20.125 0.256 1 95.56 35 PRO B C 1
ATOM 1717 O O . PRO B 1 35 ? -17.438 -20.234 -0.591 1 95.56 35 PRO B O 1
ATOM 1720 N N . TYR B 1 36 ? -16.844 -19.828 1.478 1 96.94 36 TYR B N 1
ATOM 1721 C CA . TYR B 1 36 ? -18.219 -19.719 1.941 1 96.94 36 TYR B CA 1
ATOM 1722 C C . TYR B 1 36 ? -18.953 -18.594 1.201 1 96.94 36 TYR B C 1
ATOM 1724 O O . TYR B 1 36 ? -20.172 -18.641 1.074 1 96.94 36 TYR B O 1
ATOM 1732 N N . THR B 1 37 ? -18.203 -17.641 0.647 1 97.56 37 THR B N 1
ATOM 1733 C CA . THR B 1 37 ? -18.812 -16.469 0.017 1 97.56 37 THR B CA 1
ATOM 1734 C C . THR B 1 37 ? -18.922 -16.656 -1.492 1 97.56 37 THR B C 1
ATOM 1736 O O . THR B 1 37 ? -19.562 -15.867 -2.182 1 97.56 37 THR B O 1
ATOM 1739 N N . LEU B 1 38 ? -18.328 -17.703 -1.996 1 97.69 38 LEU B N 1
ATOM 1740 C CA . LEU B 1 38 ? -18.359 -17.953 -3.43 1 97.69 38 LEU B CA 1
ATOM 1741 C C . LEU B 1 38 ? -19.734 -18.5 -3.844 1 97.69 38 LEU B C 1
ATOM 1743 O O . LEU B 1 38 ? -20.5 -18.969 -3.004 1 97.69 38 LEU B O 1
ATOM 1747 N N . ARG B 1 39 ? -19.969 -18.391 -5.148 1 95.62 39 ARG B N 1
ATOM 1748 C CA . ARG B 1 39 ? -21.25 -18.875 -5.66 1 95.62 39 ARG B CA 1
ATOM 1749 C C . ARG B 1 39 ? -21.453 -20.344 -5.32 1 95.62 39 ARG B C 1
ATOM 1751 O O . ARG B 1 39 ? -20.531 -21.141 -5.426 1 95.62 39 ARG B O 1
ATOM 1758 N N . GLY B 1 40 ? -22.719 -20.625 -4.957 1 95 40 GLY B N 1
ATOM 1759 C CA . GLY B 1 40 ? -23.047 -22 -4.664 1 95 40 GLY B CA 1
ATOM 1760 C C . GLY B 1 40 ? -22.812 -22.375 -3.209 1 95 40 GLY B C 1
ATOM 1761 O O . GLY B 1 40 ? -23.219 -23.453 -2.766 1 95 40 GLY B O 1
ATOM 1762 N N . ASN B 1 41 ? -22.141 -21.516 -2.428 1 96.88 41 ASN B N 1
ATOM 1763 C CA . ASN B 1 41 ? -21.875 -21.797 -1.02 1 96.88 41 ASN B CA 1
ATOM 1764 C C . ASN B 1 41 ? -22.812 -21 -0.109 1 96.88 41 ASN B C 1
ATOM 1766 O O . ASN B 1 41 ? -23.719 -20.312 -0.587 1 96.88 41 ASN B O 1
ATOM 1770 N N . THR B 1 42 ? -22.688 -21.078 1.108 1 96.06 42 THR B N 1
ATOM 1771 C CA . THR B 1 42 ? -23.625 -20.625 2.135 1 96.06 42 THR B CA 1
ATOM 1772 C C . THR B 1 42 ? -23.906 -19.141 1.995 1 96.06 42 THR B C 1
ATOM 1774 O O . THR B 1 42 ? -25.047 -18.703 2.133 1 96.06 42 THR B O 1
ATOM 1777 N N . LEU B 1 43 ? -22.828 -18.359 1.672 1 96.81 43 LEU B N 1
ATOM 1778 C CA . LEU B 1 43 ? -23 -16.906 1.645 1 96.81 43 LEU B CA 1
ATOM 1779 C C . LEU B 1 43 ? -22.938 -16.391 0.215 1 96.81 43 LEU B C 1
ATOM 1781 O O . LEU B 1 43 ? -22.844 -15.18 -0.002 1 96.81 43 LEU B O 1
ATOM 1785 N N . GLY B 1 44 ? -23.016 -17.25 -0.772 1 96.19 44 GLY B N 1
ATOM 1786 C CA . GLY B 1 44 ? -22.844 -16.891 -2.174 1 96.19 44 GLY B CA 1
ATOM 1787 C C . GLY B 1 44 ? -23.859 -15.875 -2.658 1 96.19 44 GLY B C 1
ATOM 1788 O O . GLY B 1 44 ? -23.516 -14.922 -3.359 1 96.19 44 GLY B O 1
ATOM 1789 N N . LYS B 1 45 ? -25.062 -16 -2.225 1 95.12 45 LYS B N 1
ATOM 1790 C CA . LYS B 1 45 ? -26.141 -15.125 -2.68 1 95.12 45 LYS B CA 1
ATOM 1791 C C . LYS B 1 45 ? -25.984 -13.727 -2.092 1 95.12 45 LYS B C 1
ATOM 1793 O O . LYS B 1 45 ? -26.25 -12.727 -2.771 1 95.12 45 LYS B O 1
ATOM 1798 N N . ILE B 1 46 ? -25.547 -13.688 -0.918 1 96 46 ILE B N 1
ATOM 1799 C CA . ILE B 1 46 ? -25.359 -12.414 -0.233 1 96 46 ILE B CA 1
ATOM 1800 C C . ILE B 1 46 ? -24.25 -11.617 -0.921 1 96 46 ILE B C 1
ATOM 1802 O O . ILE B 1 46 ? -24.344 -10.391 -1.036 1 96 46 ILE B O 1
ATOM 1806 N N . TYR B 1 47 ? -23.281 -12.32 -1.441 1 97.75 47 TYR B N 1
ATOM 1807 C CA . TYR B 1 47 ? -22.125 -11.672 -2.027 1 97.75 47 TYR B CA 1
ATOM 1808 C C . TYR B 1 47 ? -22.141 -11.773 -3.547 1 97.75 47 TYR B C 1
ATOM 1810 O O . TYR B 1 47 ? -21.094 -11.93 -4.18 1 97.75 47 TYR B O 1
ATOM 1818 N N . GLU B 1 48 ? -23.312 -11.648 -4.086 1 96.81 48 GLU B N 1
ATOM 1819 C CA . GLU B 1 48 ? -23.438 -11.852 -5.527 1 96.81 48 GLU B CA 1
ATOM 1820 C C . GLU B 1 48 ? -22.688 -10.766 -6.301 1 96.81 48 GLU B C 1
ATOM 1822 O O . GLU B 1 48 ? -22.094 -11.031 -7.344 1 96.81 48 GLU B O 1
ATOM 1827 N N . LEU B 1 49 ? -22.734 -9.586 -5.789 1 95.62 49 LEU B N 1
ATOM 1828 C CA . LEU B 1 49 ? -22.016 -8.508 -6.461 1 95.62 49 LEU B CA 1
ATOM 1829 C C . LEU B 1 49 ? -20.516 -8.781 -6.496 1 95.62 49 LEU B C 1
ATOM 1831 O O . LEU B 1 49 ? -19.859 -8.547 -7.512 1 95.62 49 LEU B O 1
ATOM 1835 N N . TRP B 1 50 ? -19.938 -9.305 -5.438 1 97.06 50 TRP B N 1
ATOM 1836 C CA . TRP B 1 50 ? -18.531 -9.633 -5.371 1 97.06 50 TRP B CA 1
ATOM 1837 C C . TRP B 1 50 ? -18.219 -10.859 -6.223 1 97.06 50 TRP B C 1
ATOM 1839 O O . TRP B 1 50 ? -17.109 -11 -6.746 1 97.06 50 TRP B O 1
ATOM 1849 N N . ASN B 1 51 ? -19.219 -11.727 -6.344 1 97.5 51 ASN B N 1
ATOM 1850 C CA . ASN B 1 51 ? -19.031 -12.867 -7.23 1 97.5 51 ASN B CA 1
ATOM 1851 C C . ASN B 1 51 ? -18.969 -12.438 -8.695 1 97.5 51 ASN B C 1
ATOM 1853 O O . ASN B 1 51 ? -18.188 -12.984 -9.477 1 97.5 51 ASN B O 1
ATOM 1857 N N . ILE B 1 52 ? -19.828 -11.484 -9.023 1 96 52 ILE B N 1
ATOM 1858 C CA . ILE B 1 52 ? -19.766 -10.914 -10.367 1 96 52 ILE B CA 1
ATOM 1859 C C . ILE B 1 52 ? -18.391 -10.281 -10.594 1 96 52 ILE B C 1
ATOM 1861 O O . ILE B 1 52 ? -17.781 -10.469 -11.648 1 96 52 ILE B O 1
ATOM 1865 N N . TYR B 1 53 ? -17.906 -9.633 -9.617 1 96.81 53 TYR B N 1
ATOM 1866 C CA . TYR B 1 53 ? -16.562 -9.062 -9.688 1 96.81 53 TYR B CA 1
ATOM 1867 C C . TYR B 1 53 ? -15.508 -10.148 -9.828 1 96.81 53 TYR B C 1
ATOM 1869 O O . TYR B 1 53 ? -14.57 -10.016 -10.617 1 96.81 53 TYR B O 1
ATOM 1877 N N . GLY B 1 54 ? -15.688 -11.227 -9.125 1 96.5 54 GLY B N 1
ATOM 1878 C CA . GLY B 1 54 ? -14.766 -12.352 -9.156 1 96.5 54 GLY B CA 1
ATOM 1879 C C . GLY B 1 54 ? -14.758 -13.07 -10.492 1 96.5 54 GLY B C 1
ATOM 1880 O O . GLY B 1 54 ? -13.805 -13.797 -10.805 1 96.5 54 GLY B O 1
ATOM 1881 N N . ASP B 1 55 ? -15.797 -12.844 -11.305 1 95.62 55 ASP B N 1
ATOM 1882 C CA . ASP B 1 55 ? -15.844 -13.422 -12.648 1 95.62 55 ASP B CA 1
ATOM 1883 C C . ASP B 1 55 ? -14.844 -12.742 -13.57 1 95.62 55 ASP B C 1
ATOM 1885 O O . ASP B 1 55 ? -14.445 -13.312 -14.594 1 95.62 55 ASP B O 1
ATOM 1889 N N . VAL B 1 56 ? -14.477 -11.578 -13.164 1 96.81 56 VAL B N 1
ATOM 1890 C CA . VAL B 1 56 ? -13.562 -10.789 -13.984 1 96.81 56 VAL B CA 1
ATOM 1891 C C . VAL B 1 56 ? -12.18 -10.766 -13.336 1 96.81 56 VAL B C 1
ATOM 1893 O O . VAL B 1 56 ? -11.18 -11.086 -13.984 1 96.81 56 VAL B O 1
ATOM 1896 N N . ASP B 1 57 ? -12.156 -10.43 -12.086 1 97.31 57 ASP B N 1
ATOM 1897 C CA . ASP B 1 57 ? -10.93 -10.484 -11.281 1 97.31 57 ASP B CA 1
ATOM 1898 C C . ASP B 1 57 ? -10.797 -11.836 -10.578 1 97.31 57 ASP B C 1
ATOM 1900 O O . ASP B 1 57 ? -11.297 -12.008 -9.461 1 97.31 57 ASP B O 1
ATOM 1904 N N . LEU B 1 58 ? -10.039 -12.656 -11.141 1 96.44 58 LEU B N 1
ATOM 1905 C CA . LEU B 1 58 ? -9.969 -14.047 -10.695 1 96.44 58 LEU B CA 1
ATOM 1906 C C . LEU B 1 58 ? -9.297 -14.148 -9.328 1 96.44 58 LEU B C 1
ATOM 1908 O O . LEU B 1 58 ? -9.43 -15.164 -8.641 1 96.44 58 LEU B O 1
ATOM 1912 N N . ARG B 1 59 ? -8.586 -13.102 -8.945 1 95.69 59 ARG B N 1
ATOM 1913 C CA . ARG B 1 59 ? -8 -13.109 -7.605 1 95.69 59 ARG B CA 1
ATOM 1914 C C . ARG B 1 59 ? -9.078 -13.219 -6.535 1 95.69 59 ARG B C 1
ATOM 1916 O O . ARG B 1 59 ? -8.875 -13.867 -5.504 1 95.69 59 ARG B O 1
ATOM 1923 N N . TYR B 1 60 ? -10.164 -12.586 -6.816 1 96.25 60 TYR B N 1
ATOM 1924 C CA . TYR B 1 60 ? -11.258 -12.547 -5.848 1 96.25 60 TYR B CA 1
ATOM 1925 C C . TYR B 1 60 ? -11.93 -13.914 -5.738 1 96.25 60 TYR B C 1
ATOM 1927 O O . TYR B 1 60 ? -12.422 -14.281 -4.668 1 96.25 60 TYR B O 1
ATOM 1935 N N . ALA B 1 61 ? -11.898 -14.664 -6.785 1 95.12 61 ALA B N 1
ATOM 1936 C CA . ALA B 1 61 ? -12.586 -15.953 -6.805 1 95.12 61 ALA B CA 1
ATOM 1937 C C . ALA B 1 61 ? -11.656 -17.078 -6.348 1 95.12 61 ALA B C 1
ATOM 1939 O O . ALA B 1 61 ? -12.109 -18.172 -6.023 1 95.12 61 ALA B O 1
ATOM 1940 N N . THR B 1 62 ? -10.367 -16.797 -6.355 1 94.94 62 THR B N 1
ATOM 1941 C CA . THR B 1 62 ? -9.383 -17.812 -6.039 1 94.94 62 THR B CA 1
ATOM 1942 C C . THR B 1 62 ? -9.141 -17.891 -4.535 1 94.94 62 THR B C 1
ATOM 1944 O O . THR B 1 62 ? -8.609 -16.953 -3.938 1 94.94 62 THR B O 1
ATOM 1947 N N . THR B 1 63 ? -9.391 -18.969 -3.939 1 94.81 63 THR B N 1
ATOM 1948 C CA . THR B 1 63 ? -9.305 -19.141 -2.492 1 94.81 63 THR B CA 1
ATOM 1949 C C . THR B 1 63 ? -7.855 -19.109 -2.023 1 94.81 63 THR B C 1
ATOM 1951 O O . THR B 1 63 ? -7.578 -18.75 -0.878 1 94.81 63 THR B O 1
ATOM 1954 N N . SER B 1 64 ? -6.949 -19.438 -2.881 1 94.94 64 SER B N 1
ATOM 1955 C CA . SER B 1 64 ? -5.547 -19.531 -2.492 1 94.94 64 SER B CA 1
ATOM 1956 C C . SER B 1 64 ? -4.781 -18.266 -2.859 1 94.94 64 SER B C 1
ATOM 1958 O O . SER B 1 64 ? -3.551 -18.234 -2.771 1 94.94 64 SER B O 1
ATOM 1960 N N . ASP B 1 65 ? -5.547 -17.266 -3.256 1 95.25 65 ASP B N 1
ATOM 1961 C CA . ASP B 1 65 ? -4.863 -16.031 -3.646 1 95.25 65 ASP B CA 1
ATOM 1962 C C . ASP B 1 65 ? -4.289 -15.312 -2.43 1 95.25 65 ASP B C 1
ATOM 1964 O O . ASP B 1 65 ? -5.031 -14.93 -1.519 1 95.25 65 ASP B O 1
ATOM 1968 N N . ILE B 1 66 ? -3.057 -15.016 -2.439 1 94.5 66 ILE B N 1
ATOM 1969 C CA . ILE B 1 66 ? -2.348 -14.469 -1.287 1 94.5 66 ILE B CA 1
ATOM 1970 C C . ILE B 1 66 ? -2.541 -12.953 -1.231 1 94.5 66 ILE B C 1
ATOM 1972 O O . ILE B 1 66 ? -2.592 -12.367 -0.147 1 94.5 66 ILE B O 1
ATOM 1976 N N . VAL B 1 67 ? -2.699 -12.328 -2.383 1 96.56 67 VAL B N 1
ATOM 1977 C CA . VAL B 1 67 ? -2.762 -10.875 -2.457 1 96.56 67 VAL B CA 1
ATOM 1978 C C . VAL B 1 67 ? -4.078 -10.383 -1.859 1 96.56 67 VAL B C 1
ATOM 1980 O O . VAL B 1 67 ? -4.086 -9.477 -1.023 1 96.56 67 VAL B O 1
ATOM 1983 N N . THR B 1 68 ? -5.188 -11 -2.225 1 96.56 68 THR B N 1
ATOM 1984 C CA . THR B 1 68 ? -6.48 -10.547 -1.721 1 96.56 68 THR B CA 1
ATOM 1985 C C . THR B 1 68 ? -6.625 -10.867 -0.236 1 96.56 68 THR B C 1
ATOM 1987 O O . THR B 1 68 ? -7.266 -10.125 0.508 1 96.56 68 THR B O 1
ATOM 1990 N N . MET B 1 69 ? -6.031 -11.961 0.179 1 95.81 69 MET B N 1
ATOM 1991 C CA . MET B 1 69 ? -6.02 -12.242 1.611 1 95.81 69 MET B CA 1
ATOM 1992 C C . MET B 1 69 ? -5.258 -11.156 2.371 1 95.81 69 MET B C 1
ATOM 1994 O O . MET B 1 69 ? -5.746 -10.648 3.381 1 95.81 69 MET B O 1
ATOM 1998 N N . ALA B 1 70 ? -4.09 -10.812 1.851 1 97.25 70 ALA B N 1
ATOM 1999 C CA . ALA B 1 70 ? -3.264 -9.805 2.506 1 97.25 70 ALA B CA 1
ATOM 2000 C C . ALA B 1 70 ? -3.941 -8.438 2.479 1 97.25 70 ALA B C 1
ATOM 2002 O O . ALA B 1 70 ? -3.973 -7.734 3.49 1 97.25 70 ALA B O 1
ATOM 2003 N N . THR B 1 71 ? -4.488 -8.031 1.32 1 97.69 71 THR B N 1
ATOM 2004 C CA . THR B 1 71 ? -5.156 -6.742 1.208 1 97.69 71 THR B CA 1
ATOM 2005 C C . THR B 1 71 ? -6.387 -6.688 2.109 1 97.69 71 THR B C 1
ATOM 2007 O O . THR B 1 71 ? -6.707 -5.637 2.67 1 97.69 71 THR B O 1
ATOM 2010 N N . GLY B 1 72 ? -7.074 -7.82 2.252 1 97.44 72 GLY B N 1
ATOM 2011 C CA . GLY B 1 72 ? -8.203 -7.875 3.166 1 97.44 72 GLY B CA 1
ATOM 2012 C C . GLY B 1 72 ? -7.82 -7.598 4.609 1 97.44 72 GLY B C 1
ATOM 2013 O O . GLY B 1 72 ? -8.508 -6.848 5.305 1 97.44 72 GLY B O 1
ATOM 2014 N N . ARG B 1 73 ? -6.773 -8.156 5.023 1 97.44 73 ARG B N 1
ATOM 2015 C CA . ARG B 1 73 ? -6.297 -7.938 6.387 1 97.44 73 ARG B CA 1
ATOM 2016 C C . ARG B 1 73 ? -5.918 -6.48 6.609 1 97.44 73 ARG B C 1
ATOM 2018 O O . ARG B 1 73 ? -6.203 -5.914 7.664 1 97.44 73 ARG B O 1
ATOM 2025 N N . LEU B 1 74 ? -5.281 -5.895 5.637 1 98.5 74 LEU B N 1
ATOM 2026 C CA . LEU B 1 74 ? -4.895 -4.492 5.754 1 98.5 74 LEU B CA 1
ATOM 2027 C C . LEU B 1 74 ? -6.125 -3.592 5.754 1 98.5 74 LEU B C 1
ATOM 2029 O O . LEU B 1 74 ? -6.141 -2.555 6.422 1 98.5 74 LEU B O 1
ATOM 2033 N N . MET B 1 75 ? -7.164 -4.023 5.027 1 98.56 75 MET B N 1
ATOM 2034 C CA . MET B 1 75 ? -8.398 -3.24 4.992 1 98.56 75 MET B CA 1
ATOM 2035 C C . MET B 1 75 ? -9.023 -3.145 6.379 1 98.56 75 MET B C 1
ATOM 2037 O O . MET B 1 75 ? -9.68 -2.152 6.699 1 98.56 75 MET B O 1
ATOM 2041 N N . ILE B 1 76 ? -8.766 -4.117 7.203 1 98.62 76 ILE B N 1
ATOM 2042 C CA . ILE B 1 76 ? -9.289 -4.07 8.562 1 98.62 76 ILE B CA 1
ATOM 2043 C C . ILE B 1 76 ? -8.695 -2.869 9.297 1 98.62 76 ILE B C 1
ATOM 2045 O O . ILE B 1 76 ? -9.414 -2.146 10 1 98.62 76 ILE B O 1
ATOM 2049 N N . ILE B 1 77 ? -7.445 -2.678 9.109 1 98.69 77 ILE B N 1
ATOM 2050 C CA . ILE B 1 77 ? -6.773 -1.541 9.734 1 98.69 77 ILE B CA 1
ATOM 2051 C C . ILE B 1 77 ? -7.332 -0.238 9.164 1 98.69 77 ILE B C 1
ATOM 2053 O O . ILE B 1 77 ? -7.59 0.71 9.906 1 98.69 77 ILE B O 1
A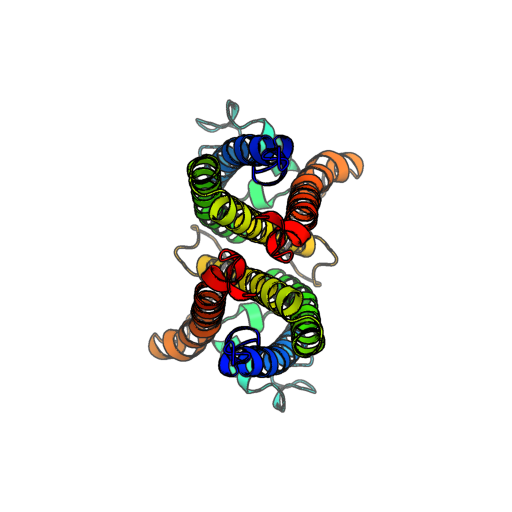TOM 2057 N N . GLU B 1 78 ? -7.562 -0.18 7.883 1 98.69 78 GLU B N 1
ATOM 2058 C CA . GLU B 1 78 ? -8.133 1 7.242 1 98.69 78 GLU B CA 1
ATOM 2059 C C . GLU B 1 78 ? -9.523 1.308 7.793 1 98.69 78 GLU B C 1
ATOM 2061 O O . GLU B 1 78 ? -9.859 2.469 8.039 1 98.69 78 GLU B O 1
ATOM 2066 N N . ILE B 1 79 ? -10.289 0.277 7.984 1 98.75 79 ILE B N 1
ATOM 2067 C CA . ILE B 1 79 ? -11.641 0.417 8.531 1 98.75 79 ILE B CA 1
ATOM 2068 C C . ILE B 1 79 ? -11.562 1.026 9.93 1 98.75 79 ILE B C 1
ATOM 2070 O O . ILE B 1 79 ? -12.297 1.973 10.242 1 98.75 79 ILE B O 1
ATOM 2074 N N . ILE B 1 80 ? -10.719 0.496 10.719 1 98.81 80 ILE B N 1
ATOM 2075 C CA . ILE B 1 80 ? -10.547 0.987 12.078 1 98.81 80 ILE B CA 1
ATOM 2076 C C . ILE B 1 80 ? -10.125 2.455 12.055 1 98.81 80 ILE B C 1
ATOM 2078 O O . ILE B 1 80 ? -10.664 3.275 12.805 1 98.81 80 ILE B O 1
ATOM 2082 N N . LEU B 1 81 ? -9.234 2.807 11.18 1 98.81 81 LEU B N 1
ATOM 2083 C CA . LEU B 1 81 ? -8.766 4.184 11.07 1 98.81 81 LEU B CA 1
ATOM 2084 C C . LEU B 1 81 ? -9.891 5.109 10.625 1 98.81 81 LEU B C 1
ATOM 2086 O O . LEU B 1 81 ? -9.984 6.246 11.094 1 98.81 81 LEU B O 1
ATOM 2090 N N . ASN B 1 82 ? -10.695 4.625 9.695 1 98.75 82 ASN B N 1
ATOM 2091 C CA . ASN B 1 82 ? -11.852 5.414 9.281 1 98.75 82 ASN B CA 1
ATOM 2092 C C . ASN B 1 82 ? -12.766 5.734 10.461 1 98.75 82 ASN B C 1
ATOM 2094 O O . ASN B 1 82 ? -13.203 6.875 10.617 1 98.75 82 ASN B O 1
ATOM 2098 N N . ILE B 1 83 ? -13.008 4.73 11.258 1 98.69 83 ILE B N 1
ATOM 2099 C CA . ILE B 1 83 ? -13.898 4.887 12.406 1 98.69 83 ILE B CA 1
ATOM 2100 C C . ILE B 1 83 ? -13.273 5.844 13.414 1 98.69 83 ILE B C 1
ATOM 2102 O O . ILE B 1 83 ? -13.953 6.719 13.953 1 98.69 83 ILE B O 1
ATOM 2106 N N . ILE B 1 84 ? -12.008 5.703 13.648 1 98.56 84 ILE B N 1
ATOM 2107 C CA . ILE B 1 84 ? -11.297 6.594 14.562 1 98.56 84 ILE B CA 1
ATOM 2108 C C . ILE B 1 84 ? -11.375 8.031 14.047 1 98.56 84 ILE B C 1
ATOM 2110 O O . ILE B 1 84 ? -11.641 8.953 14.812 1 98.56 84 ILE B O 1
ATOM 2114 N N . ALA B 1 85 ? -11.141 8.195 12.758 1 98.19 85 ALA B N 1
ATOM 2115 C CA . ALA B 1 85 ? -11.203 9.531 12.18 1 98.19 85 ALA B CA 1
ATOM 2116 C C . ALA B 1 85 ? -12.578 10.164 12.391 1 98.19 85 ALA B C 1
ATOM 2118 O O . ALA B 1 85 ? -12.68 11.336 12.766 1 98.19 85 ALA B O 1
ATOM 2119 N N . LEU B 1 86 ? -13.602 9.406 12.164 1 97.94 86 LEU B N 1
ATOM 2120 C CA . LEU B 1 86 ? -14.961 9.898 12.336 1 97.94 86 LEU B CA 1
ATOM 2121 C C . LEU B 1 86 ? -15.242 10.242 13.797 1 97.94 86 LEU B C 1
ATOM 2123 O O . LEU B 1 86 ? -15.93 11.219 14.086 1 97.94 86 LEU B O 1
ATOM 2127 N N . TYR B 1 87 ? -14.672 9.453 14.648 1 97.19 87 TYR B N 1
ATOM 2128 C CA . TYR B 1 87 ? -14.852 9.703 16.078 1 97.19 87 TYR B CA 1
ATOM 2129 C C . TYR B 1 87 ? -14.148 10.984 16.5 1 97.19 87 TYR B C 1
ATOM 2131 O O . TYR B 1 87 ? -14.641 11.711 17.359 1 97.19 87 TYR B O 1
ATOM 2139 N N . LEU B 1 88 ? -13.078 11.305 15.914 1 96.5 88 LEU B N 1
ATOM 2140 C CA . LEU B 1 88 ? -12.25 12.445 16.297 1 96.5 88 LEU B CA 1
ATOM 2141 C C . LEU B 1 88 ? -12.797 13.734 15.703 1 96.5 88 LEU B C 1
ATOM 2143 O O . LEU B 1 88 ? -12.406 14.828 16.125 1 96.5 88 LEU B O 1
ATOM 2147 N N . CYS B 1 89 ? -13.719 13.711 14.797 1 93.19 89 CYS B N 1
ATOM 2148 C CA . CYS B 1 89 ? -14.195 14.859 14.039 1 93.19 89 CYS B CA 1
ATOM 2149 C C . CYS B 1 89 ? -14.758 15.938 14.969 1 93.19 89 CYS B C 1
ATOM 2151 O O . CYS B 1 89 ? -14.57 17.125 14.727 1 93.19 89 CYS B O 1
ATOM 2153 N N . ARG B 1 90 ? -15.336 15.617 16.047 1 88.88 90 ARG B N 1
ATOM 2154 C CA . ARG B 1 90 ? -16.047 16.578 16.891 1 88.88 90 ARG B CA 1
ATOM 2155 C C . ARG B 1 90 ? -15.07 17.297 17.812 1 88.88 90 ARG B C 1
ATOM 2157 O O . ARG B 1 90 ? -15.078 18.531 17.891 1 88.88 90 ARG B O 1
ATOM 2164 N N . ASP B 1 91 ? -14.156 16.594 18.422 1 92.62 91 ASP B N 1
ATOM 2165 C CA . ASP B 1 91 ? -13.391 17.172 19.531 1 92.62 91 ASP B CA 1
ATOM 2166 C C . ASP B 1 91 ? -11.938 17.422 19.109 1 92.62 91 ASP B C 1
ATOM 2168 O O . ASP B 1 91 ? -11.25 18.25 19.703 1 92.62 91 ASP B O 1
ATOM 2172 N N . TYR B 1 92 ? -11.539 16.703 18.156 1 92.62 92 TYR B N 1
ATOM 2173 C CA . TYR B 1 92 ? -10.148 16.828 17.734 1 92.62 92 TYR B CA 1
ATOM 2174 C C . TYR B 1 92 ? -10.055 16.906 16.219 1 92.62 92 TYR B C 1
ATOM 2176 O O . TYR B 1 92 ? -9.477 16.031 15.562 1 92.62 92 TYR B O 1
ATOM 2184 N N . PRO B 1 93 ? -10.484 17.984 15.648 1 91.5 93 PRO B N 1
ATOM 2185 C CA . PRO B 1 93 ? -10.625 18.078 14.195 1 91.5 93 PRO B CA 1
ATOM 2186 C C . PRO B 1 93 ? -9.289 17.984 13.461 1 91.5 93 PRO B C 1
ATOM 2188 O O . PRO B 1 93 ? -9.227 17.438 12.359 1 91.5 93 PRO B O 1
ATOM 2191 N N . ARG B 1 94 ? -8.25 18.422 14.008 1 91.88 94 ARG B N 1
ATOM 2192 C CA . ARG B 1 94 ? -6.961 18.344 13.336 1 91.88 94 ARG B CA 1
ATOM 2193 C C . ARG B 1 94 ? -6.445 16.922 13.305 1 91.88 94 ARG B C 1
ATOM 2195 O O . ARG B 1 94 ? -5.91 16.469 12.289 1 91.88 94 ARG B O 1
ATOM 2202 N N . HIS B 1 95 ? -6.609 16.25 14.414 1 95.31 95 HIS B N 1
ATOM 2203 C CA . HIS B 1 95 ? -6.266 14.828 14.445 1 95.31 95 HIS B CA 1
ATOM 2204 C C . HIS B 1 95 ? -7.137 14.023 13.484 1 95.31 95 HIS B C 1
ATOM 2206 O O . HIS B 1 95 ? -6.668 13.078 12.852 1 95.31 95 HIS B O 1
ATOM 2212 N N . ALA B 1 96 ? -8.391 14.453 13.406 1 96.75 96 ALA B N 1
ATOM 2213 C CA . ALA B 1 96 ? -9.312 13.781 12.492 1 96.75 96 ALA B CA 1
ATOM 2214 C C . ALA B 1 96 ? -8.859 13.961 11.039 1 96.75 96 ALA B C 1
ATOM 2216 O O . ALA B 1 96 ? -8.867 13 10.266 1 96.75 96 ALA B O 1
ATOM 2217 N N . LYS B 1 97 ? -8.422 15.133 10.727 1 96.5 97 LYS B N 1
ATOM 2218 C CA . LYS B 1 97 ? -8 15.422 9.359 1 96.5 97 LYS B CA 1
ATOM 2219 C C . LYS B 1 97 ? -6.734 14.648 9 1 96.5 97 LYS B C 1
ATOM 2221 O O . LYS B 1 97 ? -6.633 14.078 7.91 1 96.5 97 LYS B O 1
ATOM 2226 N N . L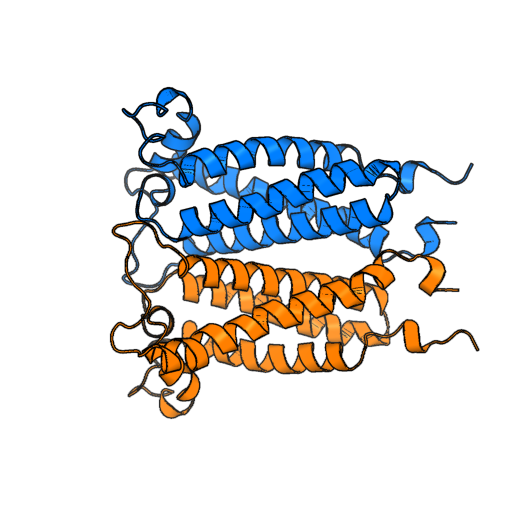EU B 1 98 ? -5.82 14.609 9.93 1 97.31 98 LEU B N 1
ATOM 2227 C CA . LEU B 1 98 ? -4.586 13.891 9.633 1 97.31 98 LEU B CA 1
ATOM 2228 C C . LEU B 1 98 ? -4.828 12.383 9.602 1 97.31 98 LEU B C 1
ATOM 2230 O O . LEU B 1 98 ? -4.227 11.672 8.789 1 97.31 98 LEU B O 1
ATOM 2234 N N . THR B 1 99 ? -5.699 11.914 10.43 1 98.38 99 THR B N 1
ATOM 2235 C CA . THR B 1 99 ? -6.066 10.5 10.391 1 98.38 99 THR B CA 1
ATOM 2236 C C . THR B 1 99 ? -6.738 10.156 9.07 1 98.38 99 THR B C 1
ATOM 2238 O O . THR B 1 99 ? -6.438 9.125 8.461 1 98.38 99 THR B O 1
ATOM 2241 N N . THR B 1 100 ? -7.625 11.031 8.672 1 98.69 100 THR B N 1
ATOM 2242 C CA . THR B 1 100 ? -8.297 10.844 7.391 1 98.69 100 THR B CA 1
ATOM 2243 C C . THR B 1 100 ? -7.293 10.867 6.242 1 98.69 100 THR B C 1
ATOM 2245 O O . THR B 1 100 ? -7.371 10.055 5.324 1 98.69 100 THR B O 1
ATOM 2248 N N . PHE B 1 101 ? -6.379 11.789 6.348 1 98.62 101 PHE B N 1
ATOM 2249 C CA . PHE B 1 101 ? -5.309 11.867 5.359 1 98.62 101 PHE B CA 1
ATOM 2250 C C . PHE B 1 101 ? -4.52 10.57 5.309 1 98.62 101 PHE B C 1
ATOM 2252 O O . PHE B 1 101 ? -4.258 10.039 4.23 1 98.62 101 PHE B O 1
ATOM 2259 N N . LEU B 1 102 ? -4.234 10 6.418 1 98.81 102 LEU B N 1
ATOM 2260 C CA . LEU B 1 102 ? -3.451 8.781 6.535 1 98.81 102 LEU B CA 1
ATOM 2261 C C . LEU B 1 102 ? -4.211 7.59 5.953 1 98.81 102 LEU B C 1
ATOM 2263 O O . LEU B 1 102 ? -3.678 6.867 5.109 1 98.81 102 LEU B O 1
ATOM 2267 N N . THR B 1 103 ? -5.391 7.391 6.383 1 98.81 103 THR B N 1
ATOM 2268 C CA . THR B 1 103 ? -6.141 6.238 5.891 1 98.81 103 THR B CA 1
ATOM 2269 C C . THR B 1 103 ? -6.43 6.379 4.398 1 98.81 103 THR B C 1
ATOM 2271 O O . THR B 1 103 ? -6.449 5.387 3.67 1 98.81 103 THR B O 1
ATOM 2274 N N . SER B 1 104 ? -6.648 7.582 3.93 1 98.81 104 SER B N 1
ATOM 2275 C CA . SER B 1 104 ? -6.816 7.797 2.496 1 98.81 104 SER B CA 1
ATOM 2276 C C . SER B 1 104 ? -5.535 7.461 1.735 1 98.81 104 SER B C 1
ATOM 2278 O O . SER B 1 104 ? -5.59 6.883 0.649 1 98.81 104 SER B O 1
ATOM 2280 N N . ALA B 1 105 ? -4.422 7.812 2.328 1 98.88 105 ALA B N 1
ATOM 2281 C CA . ALA B 1 105 ? -3.143 7.461 1.716 1 98.88 105 ALA B CA 1
ATOM 2282 C C . ALA B 1 105 ? -2.967 5.945 1.643 1 98.88 105 ALA B C 1
ATOM 2284 O O . ALA B 1 105 ? -2.467 5.422 0.645 1 98.88 105 ALA B O 1
ATOM 2285 N N . PHE B 1 106 ? -3.365 5.281 2.691 1 98.88 106 PHE B N 1
ATOM 2286 C CA . PHE B 1 106 ? -3.273 3.826 2.729 1 98.88 106 PHE B CA 1
ATOM 2287 C C . PHE B 1 106 ? -4.125 3.201 1.632 1 98.88 106 PHE B C 1
ATOM 2289 O O . PHE B 1 106 ? -3.654 2.344 0.883 1 98.88 106 PHE B O 1
ATOM 2296 N N . VAL B 1 107 ? -5.332 3.668 1.505 1 98.75 107 VAL B N 1
ATOM 2297 C CA . VAL B 1 107 ? -6.258 3.119 0.519 1 98.75 107 VAL B CA 1
ATOM 2298 C C . VAL B 1 107 ? -5.758 3.432 -0.89 1 98.75 107 VAL B C 1
ATOM 2300 O O . VAL B 1 107 ? -5.762 2.561 -1.764 1 98.75 107 VAL B O 1
ATOM 2303 N N . PHE B 1 108 ? -5.344 4.637 -1.076 1 98.88 108 PHE B N 1
ATOM 2304 C CA . PHE B 1 108 ? -4.824 5.062 -2.369 1 98.88 108 PHE B CA 1
ATOM 2305 C C . PHE B 1 108 ? -3.646 4.195 -2.791 1 98.88 108 PHE B C 1
ATOM 2307 O O . PHE B 1 108 ? -3.609 3.693 -3.918 1 98.88 108 PHE B O 1
ATOM 2314 N N . TRP B 1 109 ? -2.736 3.982 -1.893 1 98.75 109 TRP B N 1
ATOM 2315 C CA . TRP B 1 109 ? -1.494 3.279 -2.195 1 98.75 109 TRP B CA 1
ATOM 2316 C C . TRP B 1 109 ? -1.753 1.794 -2.428 1 98.75 109 TRP B C 1
ATOM 2318 O O . TRP B 1 109 ? -1.201 1.199 -3.357 1 98.75 109 TRP B O 1
ATOM 2328 N N . LYS B 1 110 ? -2.557 1.173 -1.632 1 98.56 110 LYS B N 1
ATOM 2329 C CA . LYS B 1 110 ? -2.928 -0.23 -1.789 1 98.56 110 LYS B CA 1
ATOM 2330 C C . LYS B 1 110 ? -3.637 -0.465 -3.119 1 98.56 110 LYS B C 1
ATOM 2332 O O . LYS B 1 110 ? -3.365 -1.449 -3.811 1 98.56 110 LYS B O 1
ATOM 2337 N N . THR B 1 111 ? -4.527 0.448 -3.426 1 98.56 111 THR B N 1
ATOM 2338 C CA . THR B 1 111 ? -5.285 0.311 -4.664 1 98.56 111 THR B CA 1
ATOM 2339 C C . THR B 1 111 ? -4.371 0.474 -5.875 1 98.56 111 THR B C 1
ATOM 2341 O O . THR B 1 111 ? -4.477 -0.283 -6.844 1 98.56 111 THR B O 1
ATOM 2344 N N . LEU B 1 112 ? -3.494 1.448 -5.75 1 98.56 112 LEU B N 1
ATOM 2345 C CA . LEU B 1 112 ? -2.562 1.628 -6.859 1 98.56 112 LEU B CA 1
ATOM 2346 C C . LEU B 1 112 ? -1.683 0.394 -7.035 1 98.56 112 LEU B C 1
ATOM 2348 O O . LEU B 1 112 ? -1.436 -0.041 -8.164 1 98.56 112 LEU B O 1
ATOM 2352 N N . LEU B 1 113 ? -1.24 -0.152 -5.969 1 98.5 113 LEU B N 1
ATOM 2353 C CA . LEU B 1 113 ? -0.458 -1.381 -6.051 1 98.5 113 LEU B CA 1
ATOM 2354 C C . LEU B 1 113 ? -1.267 -2.5 -6.699 1 98.5 113 LEU B C 1
ATOM 2356 O O . LEU B 1 113 ? -0.764 -3.207 -7.574 1 98.5 113 LEU B O 1
ATOM 2360 N N . TYR B 1 114 ? -2.469 -2.635 -6.332 1 98.19 114 TYR B N 1
ATOM 2361 C CA . TYR B 1 114 ? -3.33 -3.701 -6.832 1 98.19 114 TYR B CA 1
ATOM 2362 C C . TYR B 1 114 ? -3.535 -3.574 -8.336 1 98.19 114 TYR B C 1
ATOM 2364 O O . TYR B 1 114 ? -3.348 -4.543 -9.078 1 98.19 114 TYR B O 1
ATOM 2372 N N . ILE B 1 115 ? -3.904 -2.387 -8.766 1 96.94 115 ILE B N 1
ATOM 2373 C CA . ILE B 1 115 ? -4.199 -2.227 -10.18 1 96.94 115 ILE B CA 1
ATOM 2374 C C . ILE B 1 115 ? -2.912 -2.334 -10.992 1 96.94 115 ILE B C 1
ATOM 2376 O O . ILE B 1 115 ? -2.932 -2.775 -12.148 1 96.94 115 ILE B O 1
ATOM 2380 N N . THR B 1 116 ? -1.776 -1.934 -10.461 1 97.25 116 THR B N 1
ATOM 2381 C CA . THR B 1 116 ? -0.492 -2.037 -11.141 1 97.25 116 THR B CA 1
ATOM 2382 C C . THR B 1 116 ? -0.17 -3.49 -11.469 1 97.25 116 THR B C 1
ATOM 2384 O O . THR B 1 116 ? 0.47 -3.775 -12.484 1 97.25 116 THR B O 1
ATOM 2387 N N . MET B 1 117 ? -0.697 -4.445 -10.703 1 97.06 117 MET B N 1
ATOM 2388 C CA . MET B 1 117 ? -0.447 -5.863 -10.938 1 97.06 117 MET B CA 1
ATOM 2389 C C . MET B 1 117 ? -1.14 -6.336 -12.211 1 97.06 117 MET B C 1
ATOM 2391 O O . MET B 1 117 ? -0.793 -7.383 -12.766 1 97.06 117 MET B O 1
ATOM 2395 N N . PHE B 1 118 ? -2.062 -5.488 -12.688 1 96.19 118 PHE B N 1
ATOM 2396 C CA . PHE B 1 118 ? -2.801 -5.863 -13.891 1 96.19 118 PHE B CA 1
ATOM 2397 C C . PHE B 1 118 ? -2.301 -5.086 -15.102 1 96.19 118 PHE B C 1
ATOM 2399 O O . PHE B 1 118 ? -2.74 -5.328 -16.219 1 96.19 118 PHE B O 1
ATOM 2406 N N . ILE B 1 119 ? -1.379 -4.207 -14.844 1 95.19 119 ILE B N 1
ATOM 2407 C CA . ILE B 1 119 ? -0.836 -3.389 -15.922 1 95.19 119 ILE B CA 1
ATOM 2408 C C . ILE B 1 119 ? 0.551 -3.896 -16.312 1 95.19 119 ILE B C 1
ATOM 2410 O O . ILE B 1 119 ? 1.508 -3.75 -15.539 1 95.19 119 ILE B O 1
ATOM 2414 N N . PHE B 1 120 ? 0.703 -4.453 -17.5 1 93.31 120 PHE B N 1
ATOM 2415 C CA . PHE B 1 120 ? 1.957 -4.941 -18.062 1 93.31 120 PHE B CA 1
ATOM 2416 C C . PHE B 1 120 ? 2.615 -5.945 -17.125 1 93.31 120 PHE B C 1
ATOM 2418 O O . PHE B 1 120 ? 3.766 -5.762 -16.734 1 93.31 120 PHE B O 1
ATOM 2425 N N . PRO B 1 121 ? 1.861 -7.004 -16.812 1 92.75 121 PRO B N 1
ATOM 2426 C CA . PRO B 1 121 ? 2.506 -8.039 -15.992 1 92.75 121 PRO B CA 1
ATOM 2427 C C . PRO B 1 121 ? 3.676 -8.711 -16.719 1 92.75 121 PRO B C 1
ATOM 2429 O O . PRO B 1 121 ? 3.717 -8.734 -17.938 1 92.75 121 PRO B O 1
ATOM 2432 N N . PRO B 1 122 ? 4.625 -9.094 -15.883 1 93.19 122 PRO B N 1
ATOM 2433 C CA . PRO B 1 122 ? 5.773 -9.727 -16.531 1 93.19 122 PRO B CA 1
ATOM 2434 C C . PRO B 1 122 ? 5.391 -11 -17.297 1 93.19 122 PRO B C 1
ATOM 2436 O O . PRO B 1 122 ? 4.379 -11.633 -16.969 1 93.19 122 PRO B O 1
ATOM 2439 N N . LYS B 1 123 ? 6.293 -11.375 -18.25 1 92.69 123 LYS B N 1
ATOM 2440 C CA . LYS B 1 123 ? 6.066 -12.57 -19.047 1 92.69 123 LYS B CA 1
ATOM 2441 C C . LYS B 1 123 ? 6.102 -13.828 -18.188 1 92.69 123 LYS B C 1
ATOM 2443 O O . LYS B 1 123 ? 6.969 -13.969 -17.328 1 92.69 123 LYS B O 1
ATOM 2448 N N . GLY B 1 124 ? 5.059 -14.625 -18.406 1 92.25 124 GLY B N 1
ATOM 2449 C CA . GLY B 1 124 ? 5.039 -15.898 -17.703 1 92.25 124 GLY B CA 1
ATOM 2450 C C . GLY B 1 124 ? 4.258 -15.852 -16.406 1 92.25 124 GLY B C 1
ATOM 2451 O O . GLY B 1 124 ? 4.09 -16.875 -15.734 1 92.25 124 GLY B O 1
ATOM 2452 N N . SER B 1 125 ? 3.781 -14.664 -16.062 1 91.88 125 SER B N 1
ATOM 2453 C CA . SER B 1 125 ? 2.998 -14.562 -14.844 1 91.88 125 SER B CA 1
ATOM 2454 C C . SER B 1 125 ? 1.591 -15.125 -15.039 1 91.88 125 SER B C 1
ATOM 2456 O O . SER B 1 125 ? 1.113 -15.234 -16.172 1 91.88 125 SER B O 1
ATOM 2458 N N . VAL B 1 126 ? 1.006 -15.508 -13.945 1 89.06 126 VAL B N 1
ATOM 2459 C CA . VAL B 1 126 ? -0.378 -15.969 -13.969 1 89.06 126 VAL B CA 1
ATOM 2460 C C . VAL B 1 126 ? -1.303 -14.812 -14.344 1 89.06 126 VAL B C 1
ATOM 2462 O O . VAL B 1 126 ? -1.141 -13.695 -13.852 1 89.06 126 VAL B O 1
ATOM 2465 N N . ASN B 1 127 ? -2.139 -15.109 -15.203 1 91.94 127 ASN B N 1
ATOM 2466 C CA . ASN B 1 127 ? -3.133 -14.109 -15.594 1 91.94 127 ASN B CA 1
ATOM 2467 C C . ASN B 1 127 ? -4.355 -14.156 -14.688 1 91.94 127 ASN B C 1
ATOM 2469 O O . ASN B 1 127 ? -5.062 -15.164 -14.641 1 91.94 127 ASN B O 1
ATOM 2473 N N . TYR B 1 128 ? -4.637 -13.039 -14.055 1 93.81 128 TYR B N 1
ATOM 2474 C CA . TYR B 1 128 ? -5.746 -13 -13.109 1 93.81 128 TYR B CA 1
ATOM 2475 C C . TYR B 1 128 ? -6.926 -12.227 -13.68 1 93.81 128 TYR B C 1
ATOM 2477 O O . TYR B 1 128 ? -7.934 -12.023 -12.992 1 93.81 128 TYR B O 1
ATOM 2485 N N . MET B 1 129 ? -6.758 -11.758 -14.859 1 94.44 129 MET B N 1
ATOM 2486 C CA . MET B 1 129 ? -7.883 -11.188 -15.602 1 94.44 129 MET B CA 1
ATOM 2487 C C . MET B 1 129 ? -8.602 -12.258 -16.406 1 94.44 129 MET B C 1
ATOM 2489 O O . MET B 1 129 ? -8.008 -12.883 -17.281 1 94.44 129 MET B O 1
ATOM 2493 N N . ALA B 1 130 ? -9.867 -12.414 -16.188 1 94.94 130 ALA B N 1
ATOM 2494 C CA . ALA B 1 130 ? -10.617 -13.469 -16.859 1 94.94 130 ALA B CA 1
ATOM 2495 C C . ALA B 1 130 ? -10.586 -13.273 -18.375 1 94.94 130 ALA B C 1
ATOM 2497 O O . ALA B 1 130 ? -10.914 -12.195 -18.875 1 94.94 130 ALA B O 1
ATOM 2498 N N . GLU B 1 131 ? -10.273 -14.289 -19.094 1 91.94 131 GLU B N 1
ATOM 2499 C CA . GLU B 1 131 ? -10.211 -14.242 -20.547 1 91.94 131 GLU B CA 1
ATOM 2500 C C . GLU B 1 131 ? -11.602 -14.117 -21.156 1 91.94 131 GLU B C 1
ATOM 2502 O O . GLU B 1 131 ? -11.766 -13.547 -22.25 1 91.94 131 GLU B O 1
ATOM 2507 N N . SER B 1 132 ? -12.555 -14.656 -20.391 1 89.88 132 SER B N 1
ATOM 2508 C CA . SER B 1 132 ? -13.922 -14.656 -20.875 1 89.88 132 SER B CA 1
ATOM 2509 C C . SER B 1 132 ? -14.555 -13.273 -20.766 1 89.88 132 SER B C 1
ATOM 2511 O O . SER B 1 132 ? -15.609 -13.016 -21.344 1 89.88 132 SER B O 1
ATOM 2513 N N . ALA B 1 133 ? -13.836 -12.43 -20.016 1 91.62 133 ALA B N 1
ATOM 2514 C CA . ALA B 1 133 ? -14.398 -11.094 -19.844 1 91.62 133 ALA B CA 1
ATOM 2515 C C . ALA B 1 133 ? -14.102 -10.211 -21.047 1 91.62 133 ALA B C 1
ATOM 2517 O O . ALA B 1 133 ? -12.938 -10 -21.406 1 91.62 133 ALA B O 1
ATOM 2518 N N . ASN B 1 134 ? -15.156 -9.695 -21.609 1 93.12 134 ASN B N 1
ATOM 2519 C CA . ASN B 1 134 ? -14.938 -8.766 -22.703 1 93.12 134 ASN B CA 1
ATOM 2520 C C . ASN B 1 134 ? -14.461 -7.406 -22.203 1 93.12 134 ASN B C 1
ATOM 2522 O O . ASN B 1 134 ? -14.359 -7.188 -21 1 93.12 134 ASN B O 1
ATOM 2526 N N . ILE B 1 135 ? -14.195 -6.512 -23.078 1 93.69 135 ILE B N 1
ATOM 2527 C CA . ILE B 1 135 ? -13.562 -5.238 -22.75 1 93.69 135 ILE B CA 1
ATOM 2528 C C . ILE B 1 135 ? -14.508 -4.406 -21.875 1 93.69 135 ILE B C 1
ATOM 2530 O O . ILE B 1 135 ? -14.07 -3.754 -20.922 1 93.69 135 ILE B O 1
ATOM 2534 N N . TRP B 1 136 ? -15.734 -4.449 -22.125 1 93.81 136 TRP B N 1
ATOM 2535 C CA . TRP B 1 136 ? -16.703 -3.662 -21.375 1 93.81 136 TRP B CA 1
ATOM 2536 C C . TRP B 1 136 ? -16.844 -4.191 -19.953 1 93.81 136 TRP B C 1
ATOM 2538 O O . TRP B 1 136 ? -16.922 -3.416 -19 1 93.81 136 TRP B O 1
ATOM 2548 N N . LYS B 1 137 ? -16.906 -5.5 -19.875 1 93.88 137 LYS B N 1
ATOM 2549 C CA . LYS B 1 137 ? -16.938 -6.094 -18.547 1 93.88 137 LYS B CA 1
ATOM 2550 C C . LYS B 1 137 ? -15.688 -5.723 -17.75 1 93.88 137 LYS B C 1
ATOM 2552 O O . LYS B 1 137 ? -15.773 -5.387 -16.562 1 93.88 137 LYS B O 1
ATOM 2557 N N . ARG B 1 138 ? -14.562 -5.746 -18.391 1 95.75 138 ARG B N 1
ATOM 2558 C CA . ARG B 1 138 ? -13.312 -5.375 -17.734 1 95.75 138 ARG B CA 1
ATOM 2559 C C . ARG B 1 138 ? -13.344 -3.924 -17.281 1 95.75 138 ARG B C 1
ATOM 2561 O O . ARG B 1 138 ? -12.914 -3.611 -16.156 1 95.75 138 ARG B O 1
ATOM 2568 N N . ILE B 1 139 ? -13.844 -3.086 -18.047 1 95.19 139 ILE B N 1
ATOM 2569 C CA . ILE B 1 139 ? -13.883 -1.661 -17.734 1 95.19 139 ILE B CA 1
ATOM 2570 C C . ILE B 1 139 ? -14.883 -1.414 -16.594 1 95.19 139 ILE B C 1
ATOM 2572 O O . ILE B 1 139 ? -14.531 -0.812 -15.578 1 95.19 139 ILE B O 1
ATOM 2576 N N . PHE B 1 140 ? -16.062 -1.963 -16.672 1 94.75 140 PHE B N 1
ATOM 2577 C CA . PHE B 1 140 ? -17.141 -1.624 -15.766 1 94.75 140 PHE B CA 1
ATOM 2578 C C . PHE B 1 140 ? -17 -2.383 -14.453 1 94.75 140 PHE B C 1
ATOM 2580 O O . PHE B 1 140 ? -17.344 -1.866 -13.383 1 94.75 140 PHE B O 1
ATOM 2587 N N . ILE B 1 141 ? -16.484 -3.564 -14.547 1 94.94 141 ILE B N 1
ATOM 2588 C CA . ILE B 1 141 ? -16.469 -4.395 -13.352 1 94.94 141 ILE B CA 1
ATOM 2589 C C . ILE B 1 141 ? -15.125 -4.25 -12.641 1 94.94 141 ILE B C 1
ATOM 2591 O O . ILE B 1 141 ? -15.062 -4.27 -11.406 1 94.94 141 ILE B O 1
ATOM 2595 N N . PHE B 1 142 ? -14.094 -4.086 -13.398 1 96.31 142 PHE B N 1
ATOM 2596 C CA . PHE B 1 142 ? -12.781 -4.066 -12.766 1 96.31 142 PHE B CA 1
ATOM 2597 C C . PHE B 1 142 ? -12.234 -2.646 -12.695 1 96.31 142 PHE B C 1
ATOM 2599 O O . PHE B 1 142 ? -11.969 -2.133 -11.609 1 96.31 142 PHE B O 1
ATOM 2606 N N . TRP B 1 143 ? -12.164 -1.927 -13.758 1 96.44 143 TRP B N 1
ATOM 2607 C CA . TRP B 1 143 ? -11.414 -0.677 -13.828 1 96.44 143 TRP B CA 1
ATOM 2608 C C . TRP B 1 143 ? -12.18 0.453 -13.148 1 96.44 143 TRP B C 1
ATOM 2610 O O . TRP B 1 143 ? -11.602 1.241 -12.391 1 96.44 143 TRP B O 1
ATOM 2620 N N . ILE B 1 144 ? -13.414 0.493 -13.328 1 94.81 144 ILE B N 1
ATOM 2621 C CA . ILE B 1 144 ? -14.188 1.605 -12.789 1 94.81 144 ILE B CA 1
ATOM 2622 C C . ILE B 1 144 ? -14.25 1.492 -11.266 1 94.81 144 ILE B C 1
ATOM 2624 O O . ILE B 1 144 ? -13.898 2.432 -10.547 1 94.81 144 ILE B O 1
ATOM 2628 N N . PRO B 1 145 ? -14.648 0.376 -10.766 1 94.88 145 PRO B N 1
ATOM 2629 C CA . PRO B 1 145 ? -14.672 0.281 -9.305 1 94.88 145 PRO B CA 1
ATOM 2630 C C . PRO B 1 145 ? -13.312 0.578 -8.672 1 94.88 145 PRO B C 1
ATOM 2632 O O . PRO B 1 145 ? -13.242 1.301 -7.672 1 94.88 145 PRO B O 1
ATOM 2635 N N . ASN B 1 146 ? -12.289 0.07 -9.227 1 96.94 146 ASN B N 1
ATOM 2636 C CA . ASN B 1 146 ? -10.961 0.314 -8.664 1 96.94 146 ASN B CA 1
ATOM 2637 C C . ASN B 1 146 ? -10.539 1.769 -8.844 1 96.94 146 ASN B C 1
ATOM 2639 O O . ASN B 1 146 ? -9.828 2.32 -8 1 96.94 146 ASN B O 1
ATOM 2643 N N . SER B 1 147 ? -10.992 2.408 -9.875 1 96.5 147 SER B N 1
ATOM 2644 C CA . SER B 1 147 ? -10.664 3.812 -10.094 1 96.5 147 SER B CA 1
ATOM 2645 C C . SER B 1 147 ? -11.297 4.707 -9.031 1 96.5 147 SER B C 1
ATOM 2647 O O . SER B 1 147 ? -10.711 5.719 -8.648 1 96.5 147 SER B O 1
ATOM 2649 N N . ILE B 1 148 ? -12.43 4.312 -8.594 1 97.25 148 ILE B N 1
ATOM 2650 C CA . ILE B 1 148 ? -13.078 5.07 -7.527 1 97.25 148 ILE B CA 1
ATOM 2651 C C . ILE B 1 148 ? -12.195 5.062 -6.277 1 97.25 148 ILE B C 1
ATOM 2653 O O . ILE B 1 148 ? -11.969 6.109 -5.664 1 97.25 148 ILE B O 1
ATOM 2657 N N . TRP B 1 149 ? -11.641 3.916 -5.961 1 97.56 149 TRP B N 1
ATOM 2658 C CA . TRP B 1 149 ? -10.805 3.771 -4.773 1 97.56 149 TRP B CA 1
ATOM 2659 C C . TRP B 1 149 ? -9.438 4.41 -4.988 1 97.56 149 TRP B C 1
ATOM 2661 O O . TRP B 1 149 ? -8.656 4.539 -4.047 1 97.56 149 TRP B O 1
ATOM 2671 N N . PHE B 1 150 ? -9.195 4.738 -6.172 1 97.88 150 PHE B N 1
ATOM 2672 C CA . PHE B 1 150 ? -7.957 5.438 -6.504 1 97.88 150 PHE B CA 1
ATOM 2673 C C . PHE B 1 150 ? -8.156 6.945 -6.457 1 97.88 150 PHE B C 1
ATOM 2675 O O . PHE B 1 150 ? -7.449 7.648 -5.734 1 97.88 150 PHE B O 1
ATOM 2682 N N . PHE B 1 151 ? -9.172 7.453 -7.082 1 98.25 151 PHE B N 1
ATOM 2683 C CA . PHE B 1 151 ? -9.312 8.883 -7.309 1 98.25 151 PHE B CA 1
ATOM 2684 C C . PHE B 1 151 ? -9.93 9.57 -6.094 1 98.25 151 PHE B C 1
ATOM 2686 O O . PHE B 1 151 ? -9.586 10.703 -5.77 1 98.25 151 PHE B O 1
ATOM 2693 N N . VAL B 1 152 ? -10.836 8.93 -5.426 1 98.69 152 VAL B N 1
ATOM 2694 C CA . VAL B 1 152 ? -11.508 9.586 -4.309 1 98.69 152 VAL B CA 1
ATOM 2695 C C . VAL B 1 152 ? -10.523 9.805 -3.164 1 98.69 152 VAL B C 1
ATOM 2697 O O . VAL B 1 152 ? -10.391 10.922 -2.658 1 98.69 152 VAL B O 1
ATOM 2700 N N . PRO B 1 153 ? -9.797 8.797 -2.717 1 98.69 153 PRO B N 1
ATOM 2701 C CA . PRO B 1 153 ? -8.781 9.055 -1.688 1 98.69 153 PRO B CA 1
ATOM 2702 C C . PRO B 1 153 ? -7.77 10.117 -2.109 1 98.69 153 PRO B C 1
ATOM 2704 O O . PRO B 1 153 ? -7.324 10.914 -1.276 1 98.69 153 PRO B O 1
ATOM 2707 N N . LEU B 1 154 ? -7.422 10.078 -3.385 1 98.44 154 LEU B N 1
ATOM 2708 C CA . LEU B 1 154 ? -6.523 11.109 -3.887 1 98.44 154 LEU B CA 1
ATOM 2709 C C . LEU B 1 154 ? -7.137 12.492 -3.715 1 98.44 154 LEU B C 1
ATOM 2711 O O . LEU B 1 154 ? -6.461 13.43 -3.285 1 98.44 154 LEU B O 1
ATOM 2715 N N . ALA B 1 155 ? -8.375 12.625 -4.039 1 98.56 155 ALA B N 1
ATOM 2716 C CA . ALA B 1 155 ? -9.086 13.891 -3.881 1 98.56 155 ALA B CA 1
ATOM 2717 C C . ALA B 1 155 ? -9.164 14.297 -2.412 1 98.56 155 ALA B C 1
ATOM 2719 O O . ALA B 1 155 ? -9.047 15.477 -2.08 1 98.56 155 ALA B O 1
ATOM 2720 N N . VAL B 1 156 ? -9.398 13.359 -1.539 1 98.56 156 VAL B N 1
ATOM 2721 C CA . VAL B 1 156 ? -9.453 13.633 -0.107 1 98.56 156 VAL B CA 1
ATOM 2722 C C . VAL B 1 156 ? -8.117 14.188 0.367 1 98.56 156 VAL B C 1
ATOM 2724 O O . VAL B 1 156 ? -8.07 15.211 1.059 1 98.56 156 VAL B O 1
ATOM 2727 N N . MET B 1 157 ? -7.055 13.562 -0.02 1 98.56 157 MET B N 1
ATOM 2728 C CA . MET B 1 157 ? -5.727 14.008 0.389 1 98.56 157 MET B CA 1
ATOM 2729 C C . MET B 1 157 ? -5.438 15.406 -0.136 1 98.56 157 MET B C 1
ATOM 2731 O O . MET B 1 157 ? -4.898 16.25 0.587 1 98.56 157 MET B O 1
ATOM 2735 N N . ALA B 1 158 ? -5.82 15.656 -1.367 1 97.75 158 ALA B N 1
ATOM 2736 C CA . ALA B 1 158 ? -5.602 16.969 -1.966 1 97.75 158 ALA B CA 1
ATOM 2737 C C . ALA B 1 158 ? -6.383 18.047 -1.221 1 97.75 158 ALA B C 1
ATOM 2739 O O . ALA B 1 158 ? -5.875 19.141 -0.998 1 97.75 158 ALA B O 1
ATOM 2740 N N . ASN B 1 159 ? -7.586 17.703 -0.858 1 96.75 159 ASN B N 1
ATOM 2741 C CA . ASN B 1 159 ? -8.445 18.656 -0.147 1 96.75 159 ASN B CA 1
ATOM 2742 C C . ASN B 1 159 ? -7.887 18.969 1.238 1 96.75 159 ASN B C 1
ATOM 2744 O O . ASN B 1 159 ? -7.961 20.125 1.688 1 96.75 159 ASN B O 1
ATOM 2748 N N . LEU B 1 160 ? -7.332 18.031 1.873 1 96.31 160 LEU B N 1
ATOM 2749 C CA . LEU B 1 160 ? -6.906 18.203 3.258 1 96.31 160 LEU B CA 1
ATOM 2750 C C . LEU B 1 160 ? -5.48 18.75 3.324 1 96.31 160 LEU B C 1
ATOM 2752 O O . LEU B 1 160 ? -5.043 19.219 4.375 1 96.31 160 LEU B O 1
ATOM 2756 N N . TRP B 1 161 ? -4.77 18.703 2.195 1 96.06 161 TRP B N 1
ATOM 2757 C CA . TRP B 1 161 ? -3.357 19.062 2.172 1 96.06 161 TRP B CA 1
ATOM 2758 C C . TRP B 1 161 ? -3.152 20.469 2.723 1 96.06 161 TRP B C 1
ATOM 2760 O O . TRP B 1 161 ? -2.408 20.672 3.684 1 96.06 161 TRP B O 1
ATOM 2770 N N . ASN B 1 162 ? -3.887 21.469 2.264 1 91.12 162 ASN B N 1
ATOM 2771 C CA . ASN B 1 162 ? -3.689 22.859 2.65 1 91.12 162 ASN B CA 1
ATOM 2772 C C . ASN B 1 162 ? -4.105 23.094 4.098 1 91.12 162 ASN B C 1
ATOM 2774 O O . ASN B 1 162 ? -3.506 23.922 4.789 1 91.12 162 ASN B O 1
ATOM 2778 N N . ASN B 1 163 ? -5.105 22.391 4.496 1 88.25 163 ASN B N 1
ATOM 2779 C CA . ASN B 1 163 ? -5.527 22.516 5.887 1 88.25 163 ASN B CA 1
ATOM 2780 C C . ASN B 1 163 ? -4.453 22.016 6.844 1 88.25 163 ASN B C 1
ATOM 2782 O O . ASN B 1 163 ? -4.305 22.547 7.949 1 88.25 163 ASN B O 1
ATOM 2786 N N . LEU B 1 164 ? -3.746 21.078 6.367 1 90.75 164 LEU B N 1
ATOM 2787 C CA . LEU B 1 164 ? -2.756 20.453 7.234 1 90.75 164 LEU B CA 1
ATOM 2788 C C . LEU B 1 164 ? -1.454 21.25 7.238 1 90.75 164 LEU B C 1
ATOM 2790 O O . LEU B 1 164 ? -0.728 21.25 8.234 1 90.75 164 LEU B O 1
ATOM 2794 N N . VAL B 1 165 ? -1.187 21.922 6.137 1 88.94 165 VAL B N 1
ATOM 2795 C CA . VAL B 1 165 ? 0.066 22.656 6.062 1 88.94 165 VAL B CA 1
ATOM 2796 C C . VAL B 1 165 ? -0.16 24.094 6.516 1 88.94 165 VAL B C 1
ATOM 2798 O O . VAL B 1 165 ? 0.785 24.797 6.902 1 88.94 165 VAL B O 1
ATOM 2801 N N . ASP B 1 166 ? -1.375 24.703 6.371 1 76.94 166 ASP B N 1
ATOM 2802 C CA . ASP B 1 166 ? -1.648 26.094 6.742 1 76.94 166 ASP B CA 1
ATOM 2803 C C . ASP B 1 166 ? -1.85 26.234 8.25 1 76.94 166 ASP B C 1
ATOM 2805 O O . ASP B 1 166 ? -2.73 25.578 8.828 1 76.94 166 ASP B O 1
ATOM 2809 N N . PRO B 1 167 ? -0.928 26.984 8.875 1 60 167 PRO B N 1
ATOM 2810 C CA . PRO B 1 167 ? -1.062 27.219 10.312 1 60 167 PRO B CA 1
ATOM 2811 C C . PRO B 1 167 ? -2.277 28.078 10.664 1 60 167 PRO B C 1
ATOM 2813 O O . PRO B 1 167 ? -2.754 28.031 11.805 1 60 167 PRO B O 1
ATOM 2816 N N . LYS B 1 168 ? -2.584 29.078 9.773 1 58.06 168 LYS B N 1
ATOM 2817 C CA . LYS B 1 168 ? -3.623 30.047 10.109 1 58.06 168 LYS B CA 1
ATOM 2818 C C . LYS B 1 168 ? -4.984 29.375 10.234 1 58.06 168 LYS B C 1
ATOM 2820 O O . LYS B 1 168 ? -5.98 30.031 10.57 1 58.06 168 LYS B O 1
ATOM 2825 N N . THR B 1 169 ? -5.18 28.25 9.812 1 42.81 169 THR B N 1
ATOM 2826 C CA . THR B 1 169 ? -6.555 27.781 9.945 1 42.81 169 THR B CA 1
ATOM 2827 C C . THR B 1 169 ? -7.012 27.859 11.398 1 42.81 169 THR B C 1
ATOM 2829 O O . THR B 1 169 ? -8.133 27.469 11.727 1 42.81 169 THR B O 1
ATOM 2832 N N . TYR B 1 170 ? -6.32 28.266 12.328 1 40.69 170 TYR B N 1
ATOM 2833 C CA . TYR B 1 170 ? -6.883 28.516 13.656 1 40.69 170 TYR B CA 1
ATOM 2834 C C . TYR B 1 170 ? -7.332 29.953 13.797 1 40.69 170 TYR B C 1
ATOM 2836 O O . TYR B 1 170 ? -8.094 30.297 14.703 1 40.69 170 TYR B O 1
ATOM 2844 N N . PHE B 1 171 ? -6.574 30.984 13.211 1 31.91 171 PHE B N 1
ATOM 2845 C CA . PHE B 1 171 ? -7.027 32.281 13.68 1 31.91 171 PHE B CA 1
ATOM 2846 C C . PHE B 1 171 ? -8.266 32.75 12.922 1 31.91 171 PHE B C 1
ATOM 2848 O O . PHE B 1 171 ? -8.391 32.5 11.719 1 31.91 171 PHE B O 1
#

Organism: Onchocerca volvulus (NCBI:txid6282)

Radius of gyration: 21.41 Å; Cα contacts (8 Å, |Δi|>4): 413; chains: 2; bounding box: 54×60×43 Å

pLDDT: mean 92.43, std 13.75, range [26.02, 98.88]

Sequence (342 aa):
MHNQNNLSMPRWIQNWLKITTVICILDVGYTMLRPYTLRGNTLGKIYELWNIYGDVDLRYATTSDIVTMATGRLMIIEIILNIIALYLCRDYPRHAKLTTFLTSAFVFWKTLLYITMFIFPPKGSVNYMAESANIWKRIFIFWIPNSIWFFVPLAVMANLWNNLVDPKTYFMHNQNNLSMPRWIQNWLKITTVICILDVGYTMLRPYTLRGNTLGKIYELWNIYGDVDLRYATTSDIVTMATGRLMIIEIILNIIALYLCRDYPRHAKLTTFLTSAFVFWKTLLYITMFIFPPKGSVNYMAESANIWKRIFIFWIPNSIWFFVPLAVMANLWNNLVDPKTYF

Solvent-accessible surface area (backbone atoms only — not comparable to full-atom values): 17771 Å² total; per-residue (Å²): 133,72,72,67,72,78,55,41,70,55,65,70,57,54,51,46,42,52,52,49,36,55,53,48,51,52,50,28,50,44,49,69,45,48,64,40,28,34,78,92,36,90,38,9,75,80,33,40,68,59,41,57,36,19,62,36,38,35,51,66,62,36,71,32,37,41,64,52,42,24,52,30,58,53,45,51,55,41,38,52,40,39,53,51,19,62,65,25,39,81,84,34,27,51,58,14,50,52,38,45,38,48,40,26,47,44,45,23,47,54,41,50,44,55,55,39,46,72,53,80,56,42,75,85,37,84,78,46,63,35,81,85,43,50,72,63,53,43,42,63,54,48,48,46,56,51,45,50,48,33,49,49,29,48,48,51,38,61,66,45,45,58,65,49,49,43,53,59,77,73,108,132,72,70,67,72,76,54,42,72,56,65,70,57,54,51,46,42,53,51,50,38,55,52,49,51,53,50,28,49,44,48,69,46,48,64,40,28,34,76,93,36,89,38,8,75,82,31,41,72,58,43,58,36,17,60,36,38,36,50,65,61,37,72,31,38,40,63,50,41,23,52,30,58,53,44,51,55,41,38,50,41,37,52,50,19,63,66,26,38,81,84,35,29,51,59,14,48,51,38,45,38,48,39,25,48,45,46,23,47,53,41,49,44,56,55,39,46,72,52,81,55,41,75,86,36,85,79,46,63,36,83,86,42,50,71,64,52,43,42,63,56,49,48,46,58,52,44,50,48,33,50,50,28,48,51,50,38,60,65,46,46,57,64,49,49,44,52,59,77,73,107